Protein AF-Q09DP2-F1 (afdb_monomer_lite)

Secondary structure (DSSP, 8-state):
----------HHHHHHHHHHTS--EEEEEEEEEEEEEEEEEEEEE-TTSSEEEEEEEEEEEEEEEEEEEEEEETTEEEEEEEEEEEEEEEEEEEEEEEE-SS-EEEEEEEEEEEEEEEEEEEEEEETTTTEEEEEEEEEEEEEEEEEEEEEEE-TTSEEEEEEEEEEEEEEEEEEEEEEEETTEEEEEEEEEEEEEEEEEEEEEEEEEHHHHHHHHHHHTTS-SSHHHHHHHHHHHHHHHH-

Structure (mmCIF, N/CA/C/O backbone):
data_AF-Q09DP2-F1
#
_entry.id   AF-Q09DP2-F1
#
loop_
_atom_site.group_PDB
_atom_site.id
_atom_site.type_symbol
_atom_site.label_atom_id
_atom_site.label_alt_id
_atom_site.label_comp_id
_atom_site.label_asym_id
_atom_site.label_entity_id
_atom_site.label_seq_id
_atom_site.pdbx_PDB_ins_code
_atom_site.Cartn_x
_atom_site.Cartn_y
_atom_site.Cartn_z
_atom_site.occupancy
_atom_site.B_iso_or_equiv
_atom_site.auth_seq_id
_atom_site.auth_comp_id
_atom_site.auth_asym_id
_atom_site.auth_atom_id
_atom_site.pdbx_PDB_model_num
ATOM 1 N N . MET A 1 1 ? -13.534 -12.649 61.610 1.00 36.34 1 MET A N 1
ATOM 2 C CA . MET A 1 1 ? -12.996 -13.494 60.520 1.00 36.34 1 MET A CA 1
ATOM 3 C C . MET A 1 1 ? -13.878 -13.280 59.302 1.00 36.34 1 MET A C 1
ATOM 5 O O . MET A 1 1 ? -15.092 -13.334 59.436 1.00 36.34 1 MET A O 1
ATOM 9 N N . PHE A 1 2 ? -13.272 -12.872 58.190 1.00 30.70 2 PHE A N 1
ATOM 10 C CA . PHE A 1 2 ? -13.915 -12.234 57.040 1.00 30.70 2 PHE A CA 1
ATOM 11 C C . PHE A 1 2 ? -14.724 -13.212 56.174 1.00 30.70 2 PHE A C 1
ATOM 13 O O . PHE A 1 2 ? -14.172 -14.161 55.629 1.00 30.70 2 PHE A O 1
ATOM 20 N N . THR A 1 3 ? -16.007 -12.919 55.973 1.00 34.06 3 THR A N 1
ATOM 21 C CA . THR A 1 3 ? -16.808 -13.393 54.834 1.00 34.06 3 THR A CA 1
ATOM 22 C C . THR A 1 3 ? -16.548 -12.482 53.630 1.00 34.06 3 THR A C 1
ATOM 24 O O . THR A 1 3 ? -16.865 -11.289 53.724 1.00 34.06 3 THR A O 1
ATOM 27 N N . PRO A 1 4 ? -16.015 -12.964 52.494 1.00 35.72 4 PRO A N 1
ATOM 28 C CA . PRO A 1 4 ? -15.979 -12.149 51.292 1.00 35.72 4 PRO A CA 1
ATOM 29 C C . PRO A 1 4 ? -17.376 -12.124 50.662 1.00 35.72 4 PRO A C 1
ATOM 31 O O . PRO A 1 4 ? -17.913 -13.143 50.233 1.00 35.72 4 PRO A O 1
ATOM 34 N N . LYS A 1 5 ? -17.972 -10.929 50.633 1.00 31.44 5 LYS A N 1
ATOM 35 C CA . LYS A 1 5 ? -19.155 -10.618 49.830 1.00 31.44 5 LYS A CA 1
ATOM 36 C C . LYS A 1 5 ? -18.768 -10.704 48.350 1.00 31.44 5 LYS A C 1
ATOM 38 O O . LYS A 1 5 ? -17.899 -9.952 47.909 1.00 31.44 5 LYS A O 1
ATOM 43 N N . LEU A 1 6 ? -19.420 -11.590 47.595 1.00 35.19 6 LEU A N 1
ATOM 44 C CA . LEU A 1 6 ? -19.451 -11.532 46.132 1.00 35.19 6 LEU A CA 1
ATOM 45 C C . LEU A 1 6 ? -20.196 -10.247 45.744 1.00 35.19 6 LEU A C 1
ATOM 47 O O . LEU A 1 6 ? -21.419 -10.185 45.806 1.00 35.19 6 LEU A O 1
ATOM 51 N N . GLY A 1 7 ? -19.435 -9.193 45.456 1.00 34.03 7 GLY A N 1
ATOM 52 C CA . GLY A 1 7 ? -19.952 -7.926 44.957 1.00 34.03 7 GLY A CA 1
ATOM 53 C C . GLY A 1 7 ? -20.124 -7.960 43.441 1.00 34.03 7 GLY A C 1
ATOM 54 O O . GLY A 1 7 ? -19.223 -8.396 42.724 1.00 34.03 7 GLY A O 1
ATOM 55 N N . ASP A 1 8 ? -21.270 -7.452 42.996 1.00 39.62 8 ASP A N 1
ATOM 56 C CA . ASP A 1 8 ? -21.701 -7.185 41.622 1.00 39.62 8 ASP A CA 1
ATOM 57 C C . ASP A 1 8 ? -20.650 -6.469 40.753 1.00 39.62 8 ASP A C 1
ATOM 59 O O . ASP A 1 8 ? -20.701 -5.260 40.518 1.00 39.62 8 ASP A O 1
ATOM 63 N N . LYS A 1 9 ? -19.693 -7.218 40.208 1.00 38.06 9 LYS A N 1
ATOM 64 C CA . LYS A 1 9 ? -18.928 -6.815 39.025 1.00 38.06 9 LYS A CA 1
ATOM 65 C C 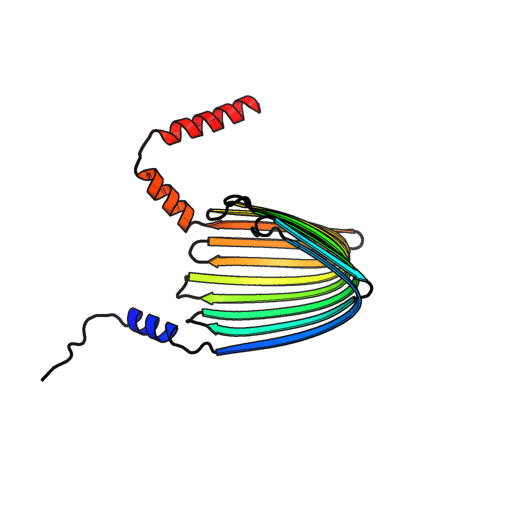. LYS A 1 9 ? -19.121 -7.899 37.983 1.00 38.06 9 LYS A C 1
ATOM 67 O O . LYS A 1 9 ? -18.472 -8.939 38.024 1.00 38.06 9 LYS A O 1
ATOM 72 N N . GLY A 1 10 ? -20.102 -7.653 37.114 1.00 34.34 10 GLY A N 1
ATOM 73 C CA . GLY A 1 10 ? -20.599 -8.593 36.120 1.00 34.34 10 GLY A CA 1
ATOM 74 C C . GLY A 1 10 ? -19.487 -9.290 35.341 1.00 34.34 10 GLY A C 1
ATOM 75 O O . GLY A 1 10 ? -18.422 -8.720 35.097 1.00 34.34 10 GLY A O 1
ATOM 76 N N . ALA A 1 11 ? -19.771 -10.523 34.926 1.00 41.03 11 ALA A N 1
ATOM 77 C CA . ALA A 1 11 ? -18.888 -11.404 34.166 1.00 41.03 11 ALA A CA 1
ATOM 78 C C . ALA A 1 11 ? -18.140 -10.711 33.004 1.00 41.03 11 ALA A C 1
ATOM 80 O O . ALA A 1 11 ? -17.028 -11.106 32.679 1.00 41.03 11 ALA A O 1
ATOM 81 N N . ALA A 1 12 ? -18.677 -9.623 32.442 1.00 41.91 12 ALA A N 1
ATOM 82 C CA . ALA A 1 12 ? -18.008 -8.779 31.451 1.00 41.91 12 ALA A CA 1
ATOM 83 C C . ALA A 1 12 ? -16.669 -8.162 31.926 1.00 41.91 12 ALA A C 1
ATOM 85 O O . ALA A 1 12 ? -15.721 -8.082 31.148 1.00 41.91 12 ALA A O 1
ATOM 86 N N . GLY A 1 13 ? -16.551 -7.757 33.196 1.00 37.78 13 GLY A N 1
ATOM 87 C CA . GLY A 1 13 ? -15.329 -7.148 33.741 1.00 37.78 13 GLY A CA 1
ATOM 88 C C . GLY A 1 13 ? -14.218 -8.161 34.030 1.00 37.78 13 GLY A C 1
ATOM 89 O O . GLY A 1 13 ? -13.043 -7.869 33.807 1.00 37.78 13 GLY A O 1
ATOM 90 N N . LEU A 1 14 ? -14.598 -9.363 34.474 1.00 43.09 14 LEU A N 1
ATOM 91 C CA . LEU A 1 14 ? -13.687 -10.487 34.718 1.00 43.09 14 LEU A CA 1
ATOM 92 C C . LEU A 1 14 ? -13.226 -11.144 33.411 1.00 43.09 14 LEU A C 1
ATOM 94 O O . LEU A 1 14 ? -12.051 -11.471 33.280 1.00 43.09 14 LEU A O 1
ATOM 98 N N . LEU A 1 15 ? -14.107 -11.257 32.411 1.00 44.69 15 LEU A N 1
ATOM 99 C CA . LEU A 1 15 ? -13.730 -11.712 31.069 1.00 44.69 15 LEU A CA 1
ATOM 100 C C . LEU A 1 15 ? -12.800 -10.705 30.376 1.00 44.69 15 LEU A C 1
ATOM 102 O O . LEU A 1 15 ? -11.804 -11.106 29.783 1.00 44.69 15 LEU A O 1
ATOM 106 N N . GLY A 1 16 ? -13.049 -9.398 30.518 1.00 44.75 16 GLY A N 1
ATOM 107 C CA . GLY A 1 16 ? -12.168 -8.358 29.971 1.00 44.75 16 GLY A CA 1
ATOM 108 C C . GLY A 1 16 ? -10.770 -8.325 30.603 1.00 44.75 16 GLY A C 1
ATOM 109 O O . GLY A 1 16 ? -9.792 -8.018 29.923 1.00 44.75 16 GLY A O 1
ATOM 110 N N . THR A 1 17 ? -10.646 -8.678 31.888 1.00 51.53 17 THR A N 1
ATOM 111 C CA . THR A 1 17 ? -9.339 -8.810 32.562 1.00 51.53 17 THR A CA 1
ATOM 112 C C . THR A 1 17 ? -8.658 -10.147 32.275 1.00 51.53 17 THR A C 1
ATOM 114 O O . THR A 1 17 ? -7.439 -10.176 32.120 1.00 51.53 17 THR A O 1
ATOM 117 N N . ALA A 1 18 ? -9.417 -11.234 32.123 1.00 45.94 18 ALA A N 1
ATOM 118 C CA . ALA A 1 18 ? -8.888 -12.539 31.732 1.00 45.94 18 ALA A CA 1
ATOM 119 C C . ALA A 1 18 ? -8.350 -12.549 30.290 1.00 45.94 18 ALA A C 1
ATOM 121 O O . ALA A 1 18 ? -7.282 -13.101 30.045 1.00 45.94 18 ALA A O 1
ATOM 122 N N . LEU A 1 19 ? -9.026 -11.878 29.349 1.00 50.12 19 LEU A N 1
ATOM 123 C CA . LEU A 1 19 ? -8.558 -11.743 27.962 1.00 50.12 19 LEU A CA 1
ATOM 124 C C . LEU A 1 19 ? -7.309 -10.853 27.835 1.00 50.12 19 LEU A C 1
ATOM 126 O O . LEU A 1 19 ? -6.477 -11.086 26.963 1.00 50.12 19 LEU A O 1
ATOM 130 N N . ARG A 1 20 ? -7.147 -9.861 28.724 1.00 50.81 20 ARG A N 1
ATOM 131 C CA . ARG A 1 20 ? -5.951 -8.999 28.786 1.00 50.81 20 ARG A CA 1
ATOM 132 C C . ARG A 1 20 ? -4.694 -9.720 29.272 1.00 50.81 20 ARG A C 1
ATOM 134 O O . ARG A 1 20 ? -3.601 -9.306 28.907 1.00 50.81 20 ARG A O 1
ATOM 141 N N . ASN A 1 21 ? -4.857 -10.759 30.089 1.00 46.75 21 ASN A N 1
ATOM 142 C CA . ASN A 1 21 ? -3.760 -11.524 30.689 1.00 46.75 21 ASN A CA 1
ATOM 143 C C . ASN A 1 21 ? -3.487 -12.857 29.974 1.00 46.75 21 ASN A C 1
ATOM 145 O O . ASN A 1 21 ? -2.715 -13.671 30.483 1.00 46.75 21 ASN A O 1
ATOM 149 N N . LEU A 1 22 ? -4.101 -13.103 28.811 1.00 48.75 22 LEU A N 1
ATOM 150 C CA . LEU A 1 22 ? -3.705 -14.229 27.974 1.00 48.75 22 LEU A CA 1
ATOM 151 C C . LEU A 1 22 ? -2.287 -13.971 27.441 1.00 48.75 22 LEU A C 1
ATOM 153 O O . LEU A 1 22 ? -2.046 -12.897 26.882 1.00 48.75 22 LEU A O 1
ATOM 157 N N . PRO A 1 23 ? -1.348 -14.922 27.595 1.00 44.75 23 PRO A N 1
ATOM 158 C CA . PRO A 1 23 ? -0.049 -14.810 26.952 1.00 44.75 23 PRO A CA 1
ATOM 159 C C . PRO A 1 23 ? -0.271 -14.655 25.448 1.00 44.75 23 PRO A C 1
ATOM 161 O O . PRO A 1 23 ? -1.083 -15.377 24.867 1.00 44.75 23 PRO A O 1
ATOM 164 N N . ALA A 1 24 ? 0.421 -13.699 24.830 1.00 51.47 24 ALA A N 1
ATOM 165 C CA . ALA A 1 24 ? 0.373 -13.536 23.389 1.00 51.47 24 ALA A CA 1
ATOM 166 C C . ALA A 1 24 ? 0.944 -14.805 22.748 1.00 51.47 24 ALA A C 1
ATOM 168 O O . ALA A 1 24 ? 2.145 -15.066 22.822 1.00 51.47 24 ALA A O 1
ATOM 169 N N . ILE A 1 25 ? 0.073 -15.635 22.177 1.00 56.66 25 ILE A N 1
ATOM 170 C CA . ILE A 1 25 ? 0.498 -16.785 21.385 1.00 56.66 25 ILE A CA 1
ATOM 171 C C . ILE A 1 25 ? 0.451 -16.311 19.948 1.00 56.66 25 ILE A C 1
ATOM 173 O O . ILE A 1 25 ? -0.596 -16.362 19.303 1.00 56.66 25 ILE A O 1
ATOM 177 N N . THR A 1 26 ? 1.589 -15.821 19.478 1.00 58.44 26 THR A N 1
ATOM 178 C CA . THR A 1 26 ? 1.789 -15.447 18.084 1.00 58.44 26 THR A CA 1
ATOM 179 C C . THR A 1 26 ? 2.709 -16.479 17.460 1.00 58.44 26 THR A C 1
ATOM 181 O O . THR A 1 26 ? 3.828 -16.692 17.926 1.00 58.44 26 THR A O 1
ATOM 184 N N . LYS A 1 27 ? 2.223 -17.167 16.429 1.00 68.25 27 LYS A N 1
ATOM 185 C CA . LYS A 1 27 ? 3.077 -17.951 15.542 1.00 68.25 27 LYS A CA 1
ATOM 186 C C . LYS A 1 27 ? 3.316 -17.125 14.297 1.00 68.25 27 LYS A C 1
ATOM 188 O O . LYS A 1 27 ? 2.380 -16.843 13.553 1.00 68.25 27 LYS A O 1
ATOM 193 N N . GLU A 1 28 ? 4.569 -16.751 14.106 1.00 78.25 28 GLU A N 1
ATOM 194 C CA . GLU A 1 28 ? 5.039 -16.028 12.936 1.00 78.25 28 GLU A CA 1
ATOM 195 C C . GLU A 1 28 ? 5.977 -16.949 12.165 1.00 78.25 28 GLU A C 1
ATOM 197 O O . GLU A 1 28 ? 6.831 -17.621 12.745 1.00 78.25 28 GLU A O 1
ATOM 202 N N . GLY A 1 29 ? 5.766 -17.028 10.862 1.00 67.44 29 GLY A N 1
ATOM 203 C CA . GLY A 1 29 ? 6.681 -17.647 9.924 1.00 67.44 29 GLY A CA 1
ATOM 204 C C . GLY A 1 29 ? 7.017 -16.612 8.874 1.00 67.44 29 GLY A C 1
ATOM 205 O O . GLY A 1 29 ? 6.125 -16.105 8.196 1.00 67.44 29 GLY A O 1
ATOM 206 N N . ASN A 1 30 ? 8.293 -16.292 8.750 1.00 78.88 30 ASN A N 1
ATOM 207 C CA . ASN A 1 30 ? 8.821 -15.490 7.667 1.00 78.88 30 ASN A CA 1
ATOM 208 C C . ASN A 1 30 ? 9.864 -16.310 6.911 1.00 78.88 30 ASN A C 1
ATOM 210 O O . ASN A 1 30 ? 10.639 -17.068 7.491 1.00 78.88 30 ASN A O 1
ATOM 214 N N . PHE A 1 31 ? 9.873 -16.156 5.600 1.00 72.25 31 PHE A N 1
ATOM 215 C CA . PHE A 1 31 ? 10.995 -16.550 4.774 1.00 72.25 31 PHE A CA 1
ATOM 216 C C . PHE A 1 31 ? 11.245 -15.431 3.777 1.00 72.25 31 PHE A C 1
ATOM 218 O O . PHE A 1 31 ? 10.310 -14.813 3.267 1.00 72.25 31 PHE A O 1
ATOM 225 N N . GLU A 1 32 ? 12.513 -15.163 3.529 1.00 79.94 32 GLU A N 1
ATOM 226 C CA . GLU A 1 32 ? 12.961 -14.150 2.592 1.00 79.94 32 GLU A CA 1
ATOM 227 C C . GLU A 1 32 ? 14.201 -14.699 1.900 1.00 79.94 32 GLU A C 1
ATOM 229 O O . GLU A 1 32 ? 15.131 -15.180 2.551 1.00 79.94 32 GLU A O 1
ATOM 234 N N . ALA A 1 33 ? 14.173 -14.695 0.576 1.00 66.19 33 ALA A N 1
ATOM 235 C CA . ALA A 1 33 ? 15.297 -15.040 -0.268 1.00 66.19 33 ALA A CA 1
ATOM 236 C C . ALA A 1 33 ? 15.401 -13.959 -1.340 1.00 66.19 33 ALA A C 1
ATOM 238 O O . ALA A 1 33 ? 14.501 -13.837 -2.166 1.00 66.19 33 ALA A O 1
ATOM 239 N N . SER A 1 34 ? 16.481 -13.187 -1.300 1.00 74.62 34 SER A N 1
ATOM 240 C CA . SER A 1 34 ? 16.776 -12.110 -2.241 1.00 74.62 34 SER A CA 1
ATOM 241 C C . SER A 1 34 ? 18.141 -12.331 -2.885 1.00 74.62 34 SER A C 1
ATOM 243 O O . SER A 1 34 ? 19.074 -12.851 -2.264 1.00 74.62 34 SER A O 1
ATOM 245 N N . ALA A 1 35 ? 18.265 -11.969 -4.156 1.00 70.69 35 ALA A N 1
ATOM 246 C CA . ALA A 1 35 ? 19.523 -11.982 -4.888 1.00 70.69 35 ALA A CA 1
ATOM 247 C C . ALA A 1 35 ? 19.556 -10.793 -5.847 1.00 70.69 35 ALA A C 1
ATOM 249 O O . ALA A 1 35 ? 18.704 -10.689 -6.722 1.00 70.69 35 ALA A O 1
ATOM 250 N N . SER A 1 36 ? 20.554 -9.921 -5.712 1.00 74.69 36 SER A N 1
ATOM 251 C CA . SER A 1 36 ? 20.715 -8.720 -6.539 1.00 74.69 36 SER A CA 1
ATOM 252 C C . SER A 1 36 ? 22.111 -8.656 -7.152 1.00 74.69 36 SER A C 1
ATOM 254 O O . SER A 1 36 ? 23.091 -8.931 -6.457 1.00 74.69 36 SER A O 1
ATOM 256 N N . VAL A 1 37 ? 22.235 -8.216 -8.408 1.00 74.75 37 VAL A N 1
ATOM 257 C CA . VAL A 1 37 ? 23.553 -7.920 -9.009 1.00 74.75 37 VAL A CA 1
ATOM 258 C C . VAL A 1 37 ? 24.098 -6.583 -8.507 1.00 74.75 37 VAL A C 1
ATOM 260 O O . VAL A 1 37 ? 25.292 -6.461 -8.234 1.00 74.75 37 VAL A O 1
ATOM 263 N N . PHE A 1 38 ? 23.233 -5.578 -8.371 1.00 77.31 38 PHE A N 1
ATOM 264 C CA . PHE A 1 38 ? 23.597 -4.270 -7.837 1.00 77.31 38 PHE A CA 1
ATOM 265 C C . PHE A 1 38 ? 22.410 -3.635 -7.117 1.00 77.31 38 PHE A C 1
ATOM 267 O O . PHE A 1 38 ? 21.306 -3.594 -7.657 1.00 77.31 38 PHE A O 1
ATOM 274 N N . SER A 1 39 ? 22.659 -3.080 -5.935 1.00 80.25 39 SER A N 1
ATOM 275 C CA . SER A 1 39 ? 21.682 -2.312 -5.168 1.00 80.25 39 SER A CA 1
ATOM 276 C C . SER A 1 39 ? 22.366 -1.119 -4.511 1.00 80.25 39 SER A C 1
ATOM 278 O O . SER A 1 39 ? 23.409 -1.272 -3.873 1.00 80.25 39 SER A O 1
ATOM 280 N N . ALA A 1 40 ? 21.767 0.058 -4.631 1.00 82.69 40 ALA A N 1
ATOM 281 C CA . ALA A 1 40 ? 22.163 1.253 -3.906 1.00 82.69 40 ALA A CA 1
ATOM 282 C C . ALA A 1 40 ? 20.944 1.826 -3.185 1.00 82.69 40 ALA A C 1
ATOM 284 O O . ALA A 1 40 ? 19.867 1.954 -3.767 1.00 82.69 40 ALA A O 1
ATOM 285 N N . GLU A 1 41 ? 21.126 2.193 -1.923 1.00 86.69 41 GLU A N 1
ATOM 286 C CA . GLU A 1 41 ? 20.092 2.784 -1.083 1.00 86.69 41 GLU A CA 1
ATOM 287 C C . GLU A 1 41 ? 20.643 4.053 -0.433 1.00 86.69 41 GLU A C 1
ATOM 289 O O . GLU A 1 41 ? 21.800 4.105 -0.012 1.00 86.69 41 GLU A O 1
ATOM 294 N N . GLY A 1 42 ? 19.822 5.094 -0.379 1.00 80.88 42 GLY A N 1
ATOM 295 C CA . GLY A 1 42 ? 20.147 6.362 0.248 1.00 80.88 42 GLY A CA 1
ATOM 296 C C . GLY A 1 42 ? 18.936 6.898 0.990 1.00 80.88 42 GLY A C 1
ATOM 297 O O . GLY A 1 42 ? 17.860 7.052 0.423 1.00 80.88 42 GLY A O 1
ATOM 298 N N . SER A 1 43 ? 19.118 7.221 2.263 1.00 87.44 43 SER A N 1
ATOM 299 C CA . SER A 1 43 ? 18.108 7.885 3.079 1.00 87.44 43 SER A CA 1
ATOM 300 C C . SER A 1 43 ? 18.670 9.194 3.604 1.00 87.44 43 SER A C 1
ATOM 302 O O . SER A 1 43 ? 19.755 9.208 4.186 1.00 87.44 43 SER A O 1
ATOM 304 N N . VAL A 1 44 ? 17.922 10.278 3.459 1.00 84.00 44 VAL A N 1
ATOM 305 C CA . VAL A 1 44 ? 18.172 11.527 4.168 1.00 84.00 44 VAL A CA 1
ATOM 306 C C . VAL A 1 44 ? 16.965 11.822 5.038 1.00 84.00 44 VAL A C 1
ATOM 308 O O . VAL A 1 44 ? 15.832 11.882 4.570 1.00 84.00 44 VAL A O 1
ATOM 311 N N . SER A 1 45 ? 17.217 11.994 6.324 1.00 81.88 45 SER A N 1
ATOM 312 C CA . SER A 1 45 ? 16.192 12.321 7.303 1.00 81.88 45 SER A CA 1
ATOM 313 C C . SER A 1 45 ? 16.687 13.505 8.110 1.00 81.88 45 SER A C 1
ATOM 315 O O . SER A 1 45 ? 17.844 13.537 8.529 1.00 81.88 45 SER A O 1
ATOM 317 N N . ASP A 1 46 ? 15.824 14.494 8.305 1.00 84.69 46 ASP A N 1
ATOM 318 C CA . ASP A 1 46 ? 16.125 15.632 9.166 1.00 84.69 46 ASP A CA 1
ATOM 319 C C . ASP A 1 46 ? 16.188 15.172 10.640 1.00 84.69 46 ASP A C 1
ATOM 321 O O . ASP A 1 46 ? 15.388 14.315 11.031 1.00 84.69 46 ASP A O 1
ATOM 325 N N . PRO A 1 47 ? 17.064 15.731 11.501 1.00 72.94 47 PRO A N 1
ATOM 326 C CA . PRO A 1 47 ? 17.157 15.345 12.913 1.00 72.94 47 PRO A CA 1
ATOM 327 C C . PRO A 1 47 ? 15.853 15.517 13.701 1.00 72.94 47 PRO A C 1
ATOM 329 O O . PRO A 1 47 ? 15.677 14.894 14.746 1.00 72.94 47 PRO A O 1
ATOM 332 N N . SER A 1 48 ? 14.928 16.353 13.215 1.00 71.31 48 SER A N 1
ATOM 333 C CA . SER A 1 48 ? 13.601 16.525 13.812 1.00 71.31 48 SER A CA 1
ATOM 334 C C . SER A 1 48 ? 12.564 15.490 13.348 1.00 71.31 48 SER A C 1
ATOM 336 O O . SER A 1 48 ? 11.434 15.504 13.837 1.00 71.31 48 SER A O 1
ATOM 338 N N . GLY A 1 49 ? 12.912 14.617 12.394 1.00 72.62 49 GLY A N 1
ATOM 339 C CA . GLY A 1 49 ? 12.022 13.611 11.805 1.00 72.62 49 GLY A CA 1
ATOM 340 C C . GLY A 1 49 ? 10.892 14.184 10.941 1.00 72.62 49 GLY A C 1
ATOM 341 O O . GLY A 1 49 ? 10.025 13.435 10.501 1.00 72.62 49 GLY A O 1
ATOM 342 N N . ARG A 1 50 ? 10.877 15.503 10.700 1.00 78.62 50 ARG A N 1
ATOM 343 C CA . ARG A 1 50 ? 9.803 16.199 9.968 1.00 78.62 50 ARG A CA 1
ATOM 344 C C . ARG A 1 50 ? 9.907 16.083 8.456 1.00 78.62 50 ARG A C 1
ATOM 346 O O . ARG A 1 50 ? 8.918 16.269 7.758 1.00 78.62 50 ARG A O 1
ATOM 353 N N . ALA A 1 51 ? 11.096 15.804 7.947 1.00 79.19 51 ALA A N 1
ATOM 354 C CA . ALA A 1 51 ? 11.320 15.559 6.537 1.00 79.19 51 ALA A CA 1
ATOM 355 C C . ALA A 1 51 ? 12.169 14.306 6.397 1.00 79.19 51 ALA A C 1
ATOM 357 O O . ALA A 1 51 ? 13.207 14.175 7.051 1.00 79.19 51 ALA A O 1
ATOM 358 N N . SER A 1 52 ? 11.719 13.393 5.548 1.00 83.19 52 SER A N 1
ATOM 359 C CA . SER A 1 52 ? 12.523 12.254 5.134 1.00 83.19 52 SER A CA 1
ATOM 360 C C . SER A 1 52 ? 12.394 12.065 3.635 1.00 83.19 52 SER A C 1
ATOM 362 O O . SER A 1 52 ? 11.319 12.224 3.048 1.00 83.19 52 SER A O 1
ATOM 364 N N . ALA A 1 53 ? 13.520 11.764 3.013 1.00 83.94 53 ALA A N 1
ATOM 365 C CA . ALA A 1 53 ? 13.577 11.316 1.647 1.00 83.94 53 ALA A CA 1
ATOM 366 C C . ALA A 1 53 ? 14.398 10.035 1.595 1.00 83.94 53 ALA A C 1
ATOM 368 O O . ALA A 1 53 ? 15.474 9.930 2.180 1.00 83.94 53 ALA A O 1
ATOM 369 N N . TRP A 1 54 ? 13.863 9.047 0.901 1.00 89.50 54 TRP A N 1
ATOM 370 C CA . TRP A 1 54 ? 14.501 7.757 0.723 1.00 89.50 54 TRP A CA 1
ATOM 371 C C . TRP A 1 54 ? 14.484 7.405 -0.752 1.00 89.50 54 TRP A C 1
ATOM 373 O O . TRP A 1 54 ? 13.477 7.610 -1.432 1.00 89.50 54 TRP A O 1
ATOM 383 N N . GLY A 1 55 ? 15.606 6.899 -1.238 1.00 83.50 55 GLY A N 1
ATOM 384 C CA . GLY A 1 55 ? 15.772 6.447 -2.602 1.00 83.50 55 GLY A CA 1
ATOM 385 C C . GLY A 1 55 ? 16.488 5.111 -2.627 1.00 83.50 55 GLY A C 1
ATOM 386 O O . GLY A 1 55 ? 17.481 4.918 -1.926 1.00 83.50 55 GLY A O 1
ATOM 387 N N . ARG A 1 56 ? 16.009 4.205 -3.469 1.00 89.88 56 ARG A N 1
ATOM 388 C CA . ARG A 1 56 ? 16.674 2.935 -3.746 1.00 89.88 56 ARG A CA 1
ATOM 389 C C . ARG A 1 56 ? 16.667 2.672 -5.235 1.00 89.88 56 ARG A C 1
ATOM 391 O O . ARG A 1 56 ? 15.674 2.926 -5.913 1.00 89.88 56 ARG A O 1
ATOM 398 N N . VAL A 1 57 ? 17.779 2.145 -5.725 1.00 85.62 57 VAL A N 1
ATOM 399 C CA . VAL A 1 57 ? 17.918 1.655 -7.092 1.00 85.62 57 VAL A CA 1
ATOM 400 C C . VAL A 1 57 ? 18.503 0.256 -7.032 1.00 85.62 57 VAL A C 1
ATOM 402 O O . VAL A 1 57 ? 19.545 0.052 -6.409 1.00 85.62 57 VAL A O 1
ATOM 405 N N . ALA A 1 58 ? 17.848 -0.696 -7.683 1.00 85.56 58 ALA A N 1
ATOM 406 C CA . ALA A 1 58 ? 18.326 -2.065 -7.801 1.00 85.56 58 ALA A CA 1
ATOM 407 C C . ALA A 1 58 ? 18.301 -2.525 -9.260 1.00 85.56 58 ALA A C 1
ATOM 409 O O . ALA A 1 58 ? 17.465 -2.093 -10.057 1.00 85.56 58 ALA A O 1
ATOM 410 N N . VAL A 1 59 ? 19.257 -3.376 -9.622 1.00 83.88 59 VAL A N 1
ATOM 411 C CA . VAL A 1 59 ? 19.421 -3.921 -10.971 1.00 83.88 59 VAL A CA 1
ATOM 412 C C . VAL A 1 59 ? 19.606 -5.427 -10.870 1.00 83.88 59 VAL A C 1
ATOM 414 O O . VAL A 1 59 ? 20.478 -5.896 -10.134 1.00 83.88 59 VAL A O 1
ATOM 417 N N . LEU A 1 60 ? 18.814 -6.160 -11.657 1.00 81.62 60 LEU A N 1
ATOM 418 C CA . LEU A 1 60 ? 18.770 -7.622 -11.689 1.00 81.62 60 LEU A CA 1
ATOM 419 C C . LEU A 1 60 ? 18.591 -8.196 -10.279 1.00 81.62 60 LEU A C 1
ATOM 421 O O . LEU A 1 60 ? 19.505 -8.808 -9.727 1.00 81.62 60 LEU A O 1
ATOM 425 N N . GLU A 1 61 ? 17.417 -7.941 -9.710 1.00 82.06 61 GLU A N 1
ATOM 426 C CA . GLU A 1 61 ? 16.987 -8.431 -8.405 1.00 82.06 61 GLU A CA 1
ATOM 427 C C . GLU A 1 61 ? 15.975 -9.567 -8.578 1.00 82.06 61 GLU A C 1
ATOM 429 O O . GLU A 1 61 ? 15.114 -9.518 -9.454 1.00 82.06 61 GLU A O 1
ATOM 434 N N . ALA A 1 62 ? 16.089 -10.616 -7.780 1.00 75.81 62 ALA A N 1
ATOM 435 C CA . ALA A 1 62 ? 15.080 -11.653 -7.668 1.00 75.81 62 ALA A CA 1
ATOM 436 C C . ALA A 1 62 ? 14.790 -11.871 -6.191 1.00 75.81 62 ALA A C 1
ATOM 438 O O . ALA A 1 62 ? 15.688 -12.257 -5.441 1.00 75.81 62 ALA A O 1
ATOM 439 N N . ASP A 1 63 ? 13.536 -11.666 -5.805 1.00 81.44 63 ASP A N 1
ATOM 440 C CA . ASP A 1 63 ? 13.103 -11.755 -4.421 1.00 81.44 63 ASP A CA 1
ATOM 441 C C . ASP A 1 63 ? 11.887 -12.653 -4.313 1.00 81.44 63 ASP A C 1
ATOM 443 O O . ASP A 1 63 ? 10.908 -12.542 -5.054 1.00 81.44 63 ASP A O 1
ATOM 447 N N . VAL A 1 64 ? 11.933 -13.550 -3.341 1.00 79.00 64 VAL A N 1
ATOM 448 C CA . VAL A 1 64 ? 10.773 -14.307 -2.909 1.00 79.00 64 VAL A CA 1
ATOM 449 C C . VAL A 1 64 ? 10.684 -14.164 -1.406 1.00 79.00 64 VAL A C 1
ATOM 451 O O . VAL A 1 64 ? 11.577 -14.579 -0.667 1.00 79.00 64 VAL A O 1
ATOM 454 N N . SER A 1 65 ? 9.584 -13.588 -0.947 1.00 85.25 65 SER A N 1
ATOM 455 C CA . SER A 1 65 ? 9.286 -13.478 0.466 1.00 85.25 65 SER A CA 1
ATOM 456 C C . SER A 1 65 ? 7.878 -13.958 0.758 1.00 85.25 65 SER A C 1
ATOM 458 O O . SER A 1 65 ? 6.939 -13.818 -0.029 1.00 85.25 65 SER A O 1
ATOM 460 N N . GLY A 1 66 ? 7.733 -14.573 1.918 1.00 83.69 66 GLY A N 1
ATOM 461 C CA . GLY A 1 66 ? 6.440 -14.939 2.447 1.00 83.69 66 GLY A CA 1
ATOM 462 C C . GLY A 1 66 ? 6.427 -14.706 3.936 1.00 83.69 66 GLY A C 1
ATOM 463 O O . GLY A 1 66 ? 7.369 -15.048 4.651 1.00 83.69 66 GLY A O 1
ATOM 464 N N . SER A 1 67 ? 5.341 -14.113 4.402 1.00 85.44 67 SER A N 1
ATOM 465 C CA . SER A 1 67 ? 5.088 -13.936 5.819 1.00 85.44 67 SER A CA 1
ATOM 466 C C . SER A 1 67 ? 3.695 -14.443 6.146 1.00 85.44 67 SER A C 1
ATOM 468 O O . SER A 1 67 ? 2.719 -14.190 5.440 1.00 85.44 67 SER A O 1
ATOM 470 N N . GLY A 1 68 ? 3.609 -15.212 7.217 1.00 84.12 68 GLY A N 1
ATOM 471 C CA . GLY A 1 68 ? 2.363 -15.684 7.781 1.00 84.12 68 GLY A CA 1
ATOM 472 C C . GLY A 1 68 ? 2.414 -15.455 9.273 1.00 84.12 68 GLY A C 1
ATOM 473 O O . GLY A 1 68 ? 3.335 -15.924 9.939 1.00 84.12 68 GLY A O 1
ATOM 474 N N . SER A 1 69 ? 1.434 -14.745 9.810 1.00 83.94 69 SER A N 1
ATOM 475 C CA . SER A 1 69 ? 1.275 -14.630 11.249 1.00 83.94 69 SER A CA 1
ATOM 476 C C . SER A 1 69 ? -0.151 -14.947 11.641 1.00 83.94 69 SER A C 1
ATOM 478 O O . SER A 1 69 ? -1.119 -14.480 11.039 1.00 83.94 69 SER A O 1
ATOM 480 N N . VAL A 1 70 ? -0.277 -15.779 12.665 1.00 82.00 70 VAL A N 1
ATOM 481 C CA . VAL A 1 70 ? -1.538 -15.996 13.359 1.00 82.00 70 VAL A CA 1
ATOM 482 C C . VAL A 1 70 ? -1.251 -15.810 14.830 1.00 82.00 70 VAL A C 1
ATOM 484 O O . VAL A 1 70 ? -0.406 -16.499 15.407 1.00 82.00 70 VAL A O 1
ATOM 487 N N . GLY A 1 71 ? -1.929 -14.842 15.427 1.00 82.44 71 GLY A N 1
ATOM 488 C CA . GLY A 1 71 ? -1.696 -14.472 16.806 1.00 82.44 71 GLY A CA 1
ATOM 489 C C . GLY A 1 71 ? -2.965 -14.072 17.514 1.00 82.44 71 GLY A C 1
ATOM 490 O O . GLY A 1 71 ? -3.854 -13.451 16.929 1.00 82.44 71 GLY A O 1
ATOM 491 N N . ILE A 1 72 ? -3.023 -14.420 18.795 1.00 74.69 72 ILE A N 1
ATOM 492 C CA . ILE A 1 72 ? -3.965 -13.820 19.729 1.00 74.69 72 ILE A CA 1
ATOM 493 C C . ILE A 1 72 ? -3.151 -12.935 20.662 1.00 74.69 72 ILE A C 1
ATOM 495 O O . ILE A 1 72 ? -2.369 -13.442 21.462 1.00 74.69 72 ILE A O 1
ATOM 499 N N . GLU A 1 73 ? -3.322 -11.622 20.554 1.00 73.25 73 GLU A N 1
ATOM 500 C CA . GLU A 1 73 ? -2.592 -10.636 21.352 1.00 73.25 73 GLU A CA 1
ATOM 501 C C . GLU A 1 73 ? -3.594 -9.742 22.086 1.00 73.25 73 GLU A C 1
ATOM 503 O O . GLU A 1 73 ? -4.367 -9.017 21.463 1.00 73.25 73 GLU A O 1
ATOM 508 N N . GLY A 1 74 ? -3.639 -9.827 23.420 1.00 63.78 74 GLY A N 1
ATOM 509 C CA . GLY A 1 74 ? -4.530 -8.994 24.239 1.00 63.78 74 GLY A CA 1
ATOM 510 C C . GLY A 1 74 ? -6.024 -9.146 23.917 1.00 63.78 74 GLY A C 1
ATOM 511 O O . GLY A 1 74 ? -6.773 -8.182 24.057 1.00 63.78 74 GLY A O 1
ATOM 512 N N . GLY A 1 75 ? -6.443 -10.330 23.454 1.00 68.44 75 GLY A N 1
ATOM 513 C CA . GLY A 1 75 ? -7.808 -10.633 23.005 1.00 68.44 75 GLY A CA 1
ATOM 514 C C . GLY A 1 75 ? -8.132 -10.204 21.567 1.00 68.44 75 GLY A C 1
ATOM 515 O O . GLY A 1 75 ? -9.265 -10.394 21.124 1.00 68.44 75 GLY A O 1
ATOM 516 N N . ALA A 1 76 ? -7.150 -9.681 20.827 1.00 75.31 76 ALA A N 1
ATOM 517 C CA . ALA A 1 76 ? -7.224 -9.478 19.386 1.00 75.31 76 ALA A CA 1
ATOM 518 C C . ALA A 1 76 ? -6.790 -10.742 18.649 1.00 75.31 76 ALA A C 1
ATOM 520 O O . ALA A 1 76 ? -5.673 -11.209 18.852 1.00 75.31 76 ALA A O 1
ATOM 521 N N . LEU A 1 77 ? -7.630 -11.256 17.757 1.00 82.94 77 LEU A N 1
ATOM 522 C CA . LEU A 1 77 ? -7.238 -12.271 16.790 1.00 82.94 77 LEU A CA 1
ATOM 523 C C . LEU A 1 77 ? -6.703 -11.571 15.542 1.00 82.94 77 LEU A C 1
ATOM 525 O O . LEU A 1 77 ? -7.408 -10.784 14.909 1.00 82.94 77 LEU A O 1
ATOM 529 N N . ARG A 1 78 ? -5.456 -11.861 15.187 1.00 85.19 78 ARG A N 1
ATOM 530 C CA . ARG A 1 78 ? -4.809 -11.374 13.969 1.00 85.19 78 ARG A CA 1
ATOM 531 C C . ARG A 1 78 ? -4.392 -12.561 13.125 1.00 85.19 78 ARG A C 1
ATOM 533 O O . ARG A 1 78 ? -3.731 -13.471 13.616 1.00 85.19 78 ARG A O 1
ATOM 540 N N . ALA A 1 79 ? -4.775 -12.530 11.863 1.00 88.19 79 ALA A N 1
ATOM 541 C CA . ALA A 1 79 ? -4.321 -13.450 10.843 1.00 88.19 79 ALA A CA 1
ATOM 542 C C . ALA A 1 79 ? -3.848 -12.621 9.651 1.00 88.19 79 ALA A C 1
ATOM 544 O O . ALA A 1 79 ? -4.624 -11.870 9.060 1.00 88.19 79 ALA A O 1
ATOM 545 N N . ARG A 1 80 ? -2.572 -12.743 9.303 1.00 89.12 80 ARG A N 1
ATOM 546 C CA . ARG A 1 80 ? -1.984 -12.108 8.128 1.00 89.12 80 ARG A CA 1
ATOM 547 C C . ARG A 1 80 ? -1.261 -13.165 7.313 1.00 89.12 80 ARG A C 1
ATOM 549 O O . ARG A 1 80 ? -0.556 -14.007 7.862 1.00 89.12 80 ARG A O 1
ATOM 556 N N . GLY A 1 81 ? -1.436 -13.098 6.006 1.00 89.56 81 GLY A N 1
ATOM 557 C CA . GLY A 1 81 ? -0.669 -13.858 5.037 1.00 89.56 81 GLY A CA 1
ATOM 558 C C . GLY A 1 81 ? -0.264 -12.939 3.900 1.00 89.56 81 GLY A C 1
ATOM 559 O O . GLY A 1 81 ? -1.103 -12.253 3.321 1.00 89.56 81 GLY A O 1
ATOM 560 N N . GLU A 1 82 ? 1.015 -12.926 3.573 1.00 90.12 82 GLU A N 1
ATOM 561 C CA . GLU A 1 82 ? 1.539 -12.242 2.403 1.00 90.12 82 GLU A CA 1
ATOM 562 C C . GLU A 1 82 ? 2.541 -13.150 1.705 1.00 90.12 82 GLU A C 1
ATOM 564 O O . GLU A 1 82 ? 3.383 -13.776 2.346 1.00 90.12 82 GLU A O 1
ATOM 569 N N . VAL A 1 83 ? 2.440 -13.218 0.384 1.00 88.75 83 VAL A N 1
ATOM 570 C CA . VAL A 1 83 ? 3.411 -13.875 -0.482 1.00 88.75 83 VAL A CA 1
ATOM 571 C C . VAL A 1 83 ? 3.752 -12.905 -1.601 1.00 88.75 83 VAL A C 1
ATOM 573 O O . VAL A 1 83 ? 2.861 -12.403 -2.292 1.00 88.75 83 VAL A O 1
ATOM 576 N N . LYS A 1 84 ? 5.043 -12.644 -1.775 1.00 89.31 84 LYS A N 1
ATOM 577 C CA . LYS A 1 84 ? 5.611 -11.781 -2.806 1.00 89.31 84 LYS A CA 1
ATOM 578 C C . LYS A 1 84 ? 6.688 -12.573 -3.536 1.00 89.31 84 LYS A C 1
ATOM 580 O O . LYS A 1 84 ? 7.560 -13.171 -2.919 1.00 89.31 84 LYS A O 1
ATOM 585 N N . ALA A 1 85 ? 6.607 -12.583 -4.855 1.00 87.56 85 ALA A N 1
ATOM 586 C CA . ALA A 1 85 ? 7.652 -13.082 -5.727 1.00 87.56 85 ALA A CA 1
ATOM 587 C C . ALA A 1 85 ? 7.887 -12.036 -6.812 1.00 87.56 85 ALA A C 1
ATOM 589 O O . ALA A 1 85 ? 6.944 -11.627 -7.494 1.00 87.56 85 ALA A O 1
ATOM 590 N N . GLU A 1 86 ? 9.119 -11.582 -6.968 1.00 86.19 86 GLU A N 1
ATOM 591 C CA . GLU A 1 86 ? 9.499 -10.629 -7.996 1.00 86.19 86 GLU A CA 1
ATOM 592 C C . GLU A 1 86 ? 10.827 -11.006 -8.644 1.00 86.19 86 GLU A C 1
ATOM 594 O O . GLU A 1 86 ? 11.713 -11.597 -8.035 1.00 86.19 86 GLU A O 1
ATOM 599 N N . ALA A 1 87 ? 10.931 -10.692 -9.925 1.00 87.38 87 ALA A N 1
ATOM 600 C CA . ALA A 1 87 ? 12.146 -10.783 -10.705 1.00 87.38 87 ALA A CA 1
ATOM 601 C C . ALA A 1 87 ? 12.250 -9.487 -11.501 1.00 87.38 87 ALA A C 1
ATOM 603 O O . ALA A 1 87 ? 11.496 -9.256 -12.451 1.00 87.38 87 ALA A O 1
ATOM 604 N N . THR A 1 88 ? 13.155 -8.623 -11.079 1.00 86.38 88 THR A N 1
ATOM 605 C CA . THR A 1 88 ? 13.251 -7.230 -11.483 1.00 86.38 88 THR A CA 1
ATOM 606 C C . THR A 1 88 ? 14.541 -6.997 -12.248 1.00 86.38 88 THR A C 1
ATOM 608 O O . THR A 1 88 ? 15.633 -7.268 -11.768 1.00 86.38 88 THR A O 1
ATOM 611 N N . LEU A 1 89 ? 14.438 -6.464 -13.461 1.00 87.06 89 LEU A N 1
ATOM 612 C CA . LEU A 1 89 ? 15.593 -6.029 -14.241 1.00 87.06 89 LEU A CA 1
ATOM 613 C C . LEU A 1 89 ? 16.138 -4.707 -13.710 1.00 87.06 89 LEU A C 1
ATOM 615 O O . LEU A 1 89 ? 17.343 -4.573 -13.521 1.00 87.06 89 LEU A O 1
ATOM 619 N N . VAL A 1 90 ? 15.246 -3.741 -13.489 1.00 88.81 90 VAL A N 1
ATOM 620 C CA . VAL A 1 90 ? 15.570 -2.419 -12.950 1.00 88.81 90 VAL A CA 1
ATOM 621 C C . VAL A 1 90 ? 14.432 -1.968 -12.048 1.00 88.81 90 VAL A C 1
ATOM 623 O O . VAL A 1 90 ? 13.270 -1.956 -12.461 1.00 88.81 90 VAL A O 1
ATOM 626 N N . GLU A 1 91 ? 14.785 -1.565 -10.837 1.00 88.38 91 GLU A N 1
ATOM 627 C CA . GLU A 1 91 ? 13.896 -0.941 -9.870 1.00 88.38 91 GLU A CA 1
ATOM 628 C C . GLU A 1 91 ? 14.466 0.407 -9.455 1.00 88.38 91 GLU A C 1
ATOM 630 O O . GLU A 1 91 ? 15.661 0.534 -9.186 1.00 88.38 91 GLU A O 1
ATOM 635 N N . ALA A 1 92 ? 13.608 1.414 -9.390 1.00 87.19 92 ALA A N 1
ATOM 636 C CA . ALA A 1 92 ? 13.917 2.704 -8.808 1.00 87.19 92 ALA A CA 1
ATOM 637 C C . ALA A 1 92 ? 12.730 3.142 -7.954 1.00 87.19 92 ALA A C 1
ATOM 639 O O . ALA A 1 92 ? 11.637 3.378 -8.466 1.00 87.19 92 ALA A O 1
ATOM 640 N N . GLU A 1 93 ? 12.937 3.280 -6.654 1.00 86.31 93 GLU A N 1
ATOM 641 C CA . GLU A 1 93 ? 11.938 3.810 -5.736 1.00 86.31 93 GLU A CA 1
ATOM 642 C C . GLU A 1 93 ? 12.431 5.131 -5.144 1.00 86.31 93 GLU A C 1
ATOM 644 O O . GLU A 1 93 ? 13.602 5.281 -4.798 1.00 86.31 93 GLU A O 1
ATOM 649 N N . GLY A 1 94 ? 11.522 6.091 -5.011 1.00 85.88 94 GLY A N 1
ATOM 650 C CA . GLY A 1 94 ? 11.746 7.365 -4.347 1.00 85.88 94 GLY A CA 1
ATOM 651 C C . GLY A 1 94 ? 10.550 7.714 -3.475 1.00 85.88 94 GLY A C 1
ATOM 652 O O . GLY A 1 94 ? 9.405 7.690 -3.926 1.00 85.88 94 GLY A O 1
ATOM 653 N N . ARG A 1 95 ? 10.795 8.055 -2.215 1.00 84.88 95 ARG A N 1
ATOM 654 C CA . ARG A 1 95 ? 9.775 8.544 -1.284 1.00 84.88 95 ARG A CA 1
ATOM 655 C C . ARG A 1 95 ? 10.227 9.873 -0.718 1.00 84.88 95 ARG A C 1
ATOM 657 O O . ARG A 1 95 ? 11.373 10.002 -0.302 1.00 84.88 95 ARG A O 1
ATOM 664 N N . ALA A 1 96 ? 9.318 10.834 -0.685 1.00 81.06 96 ALA A N 1
ATOM 665 C CA . ALA A 1 96 ? 9.483 12.104 -0.006 1.00 81.06 96 ALA A CA 1
ATOM 666 C C . ALA A 1 96 ? 8.283 12.315 0.917 1.00 81.06 96 ALA A C 1
ATOM 668 O O . ALA A 1 96 ? 7.129 12.289 0.481 1.00 81.06 96 ALA A O 1
ATOM 669 N N . GLN A 1 97 ? 8.558 12.527 2.196 1.00 80.56 97 GLN A N 1
ATOM 670 C CA . GLN A 1 97 ? 7.545 12.818 3.197 1.00 80.56 97 GLN A CA 1
ATOM 671 C C . GLN A 1 97 ? 7.881 14.135 3.881 1.00 80.56 97 GLN A C 1
ATOM 673 O O . GLN A 1 97 ? 9.017 14.362 4.302 1.00 80.56 97 GLN A O 1
ATOM 678 N N . VAL A 1 98 ? 6.866 14.984 4.009 1.00 80.06 98 VAL A N 1
ATOM 679 C CA . VAL A 1 98 ? 6.938 16.233 4.762 1.00 80.06 98 VAL A CA 1
ATOM 680 C C . VAL A 1 98 ? 5.833 16.226 5.810 1.00 80.06 98 VAL A C 1
ATOM 682 O O . VAL A 1 98 ? 4.648 16.111 5.494 1.00 80.06 98 VAL A O 1
ATOM 685 N N . ASP A 1 99 ? 6.235 16.361 7.066 1.00 78.38 99 ASP A N 1
ATOM 686 C CA . ASP A 1 99 ? 5.374 16.446 8.236 1.00 78.38 99 ASP A CA 1
ATOM 687 C C . ASP A 1 99 ? 5.420 17.874 8.801 1.00 78.38 99 ASP A C 1
ATOM 689 O O . ASP A 1 99 ? 6.410 18.317 9.388 1.00 78.38 99 ASP A O 1
ATOM 693 N N . LEU A 1 100 ? 4.324 18.611 8.608 1.00 74.31 100 LEU A N 1
ATOM 694 C CA . LEU A 1 100 ? 4.098 19.953 9.149 1.00 74.31 100 LEU A CA 1
ATOM 695 C C . LEU A 1 100 ? 3.159 19.903 10.369 1.00 74.31 100 LEU A C 1
ATOM 697 O O . LEU A 1 100 ? 2.331 20.794 10.578 1.00 74.31 100 LEU A O 1
ATOM 701 N N . GLY A 1 101 ? 3.249 18.844 11.177 1.00 69.44 101 GLY A N 1
ATOM 702 C CA . GLY A 1 101 ? 2.481 18.652 12.407 1.00 69.44 101 GLY A CA 1
ATOM 703 C C . GLY A 1 101 ? 1.038 18.224 12.146 1.00 69.44 101 GLY A C 1
ATOM 704 O O . GLY A 1 101 ? 0.691 17.059 12.326 1.00 69.44 101 GLY A O 1
ATOM 705 N N . ILE A 1 102 ? 0.180 19.165 11.737 1.00 62.94 102 ILE A N 1
ATOM 706 C CA . ILE A 1 102 ? -1.240 18.890 11.429 1.00 62.94 102 ILE A CA 1
ATOM 707 C C . ILE A 1 102 ? -1.464 18.431 9.987 1.00 62.94 102 ILE A C 1
ATOM 709 O O . ILE A 1 102 ? -2.507 17.857 9.684 1.00 62.94 102 ILE A O 1
ATOM 713 N N . LEU A 1 103 ? -0.499 18.693 9.107 1.00 65.56 103 LEU A N 1
ATOM 714 C CA . LEU A 1 103 ? -0.548 18.338 7.699 1.00 65.56 103 LEU A CA 1
ATOM 715 C C . LEU A 1 103 ? 0.642 17.439 7.389 1.00 65.56 103 LEU A C 1
ATOM 717 O O . LEU A 1 103 ? 1.788 17.861 7.543 1.00 65.56 103 LEU A O 1
ATOM 721 N N . LYS A 1 104 ? 0.368 16.221 6.929 1.00 75.88 104 LYS A N 1
ATOM 722 C CA . LYS A 1 104 ? 1.392 15.340 6.365 1.00 75.88 104 LYS A CA 1
ATOM 723 C C . LYS A 1 104 ? 1.145 15.200 4.878 1.00 75.88 104 LYS A C 1
ATOM 725 O O . LYS A 1 104 ? 0.031 14.867 4.468 1.00 75.88 104 LYS A O 1
ATOM 730 N N . ALA A 1 105 ? 2.175 15.476 4.096 1.00 78.31 105 ALA A N 1
ATOM 731 C CA . ALA A 1 105 ? 2.178 15.273 2.662 1.00 78.31 105 ALA A CA 1
ATOM 732 C C . ALA A 1 105 ? 3.184 14.173 2.332 1.00 78.31 105 ALA A C 1
ATOM 734 O O . ALA A 1 105 ? 4.346 14.233 2.740 1.00 78.31 105 ALA A O 1
ATOM 735 N N . GLU A 1 106 ? 2.723 13.172 1.596 1.00 79.56 106 GLU A N 1
ATOM 736 C CA . GLU A 1 106 ? 3.547 12.064 1.127 1.00 79.56 106 GLU A CA 1
ATOM 737 C C . GLU A 1 106 ? 3.493 12.014 -0.393 1.00 79.56 106 GLU A C 1
ATOM 739 O O . GLU A 1 106 ? 2.410 11.972 -0.988 1.00 79.56 106 GLU A O 1
ATOM 744 N N . ALA A 1 107 ? 4.675 12.017 -1.000 1.00 80.75 107 ALA A N 1
ATOM 745 C CA . ALA A 1 107 ? 4.880 11.790 -2.416 1.00 80.75 107 ALA A CA 1
ATOM 746 C C . ALA A 1 107 ? 5.770 10.556 -2.583 1.00 80.75 107 ALA A C 1
ATOM 748 O O . ALA A 1 107 ? 6.884 10.493 -2.065 1.00 80.75 107 ALA A O 1
ATOM 749 N N . GLU A 1 108 ? 5.278 9.564 -3.311 1.00 84.81 108 GLU A N 1
ATOM 750 C CA . GLU A 1 108 ? 6.044 8.373 -3.674 1.00 84.81 108 GLU A CA 1
ATOM 751 C C . GLU A 1 108 ? 6.093 8.264 -5.195 1.00 84.81 108 GLU A C 1
ATOM 753 O O . GLU A 1 108 ? 5.066 8.422 -5.857 1.00 84.81 108 GLU A O 1
ATOM 758 N N . GLY A 1 109 ? 7.280 7.989 -5.729 1.00 85.88 109 GLY A N 1
ATOM 759 C CA . GLY A 1 109 ? 7.528 7.639 -7.120 1.00 85.88 109 GLY A CA 1
ATOM 760 C C . GLY A 1 109 ? 8.195 6.271 -7.194 1.00 85.88 109 GLY A C 1
ATOM 761 O O . GLY A 1 109 ? 9.145 6.002 -6.464 1.00 85.88 109 GLY A O 1
ATOM 762 N N . LYS A 1 110 ? 7.704 5.389 -8.061 1.00 87.44 110 LYS A N 1
ATOM 763 C CA . LYS A 1 110 ? 8.287 4.057 -8.274 1.00 87.44 110 LYS A CA 1
ATOM 764 C C . LYS A 1 110 ? 8.376 3.754 -9.752 1.00 87.44 110 LYS A C 1
ATOM 766 O O . LYS A 1 110 ? 7.410 3.972 -10.472 1.00 87.44 110 LYS A O 1
ATOM 771 N N . GLY A 1 111 ? 9.510 3.243 -10.195 1.00 88.19 111 GLY A N 1
ATOM 772 C CA . GLY A 1 111 ? 9.746 2.691 -11.518 1.00 88.19 111 GLY A CA 1
ATOM 773 C C . GLY A 1 111 ? 10.209 1.251 -11.365 1.00 88.19 111 GLY A C 1
ATOM 774 O O . GLY A 1 111 ? 11.073 0.956 -10.547 1.00 88.19 111 GLY A O 1
ATOM 775 N N . TYR A 1 112 ? 9.615 0.351 -12.128 1.00 89.00 112 TYR A N 1
ATOM 776 C CA . TYR A 1 112 ? 9.859 -1.079 -12.019 1.00 89.00 112 TYR A CA 1
ATOM 777 C C . TYR A 1 112 ? 9.817 -1.697 -13.408 1.00 89.00 112 TYR A C 1
ATOM 779 O O . TYR A 1 112 ? 8.898 -1.407 -14.170 1.00 89.00 112 TYR A O 1
ATOM 787 N N . VAL A 1 113 ? 10.765 -2.571 -13.730 1.00 92.12 113 VAL A N 1
ATOM 788 C CA . VAL A 1 113 ? 10.763 -3.375 -14.957 1.00 92.12 113 VAL A CA 1
ATOM 789 C C . VAL A 1 113 ? 11.043 -4.820 -14.585 1.00 92.12 113 VAL A C 1
ATOM 791 O O . VAL A 1 113 ? 12.147 -5.128 -14.150 1.00 92.12 113 VAL A O 1
ATOM 794 N 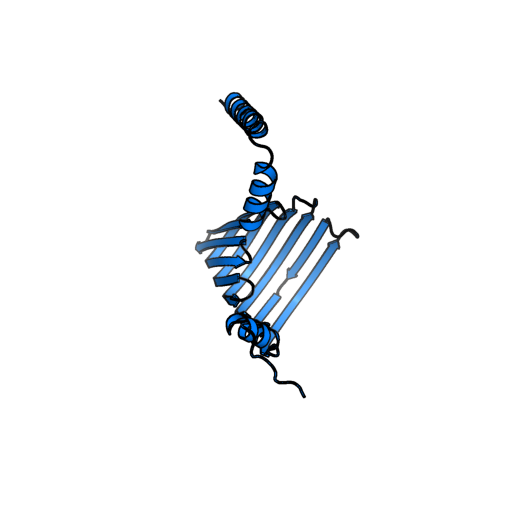N . GLY A 1 114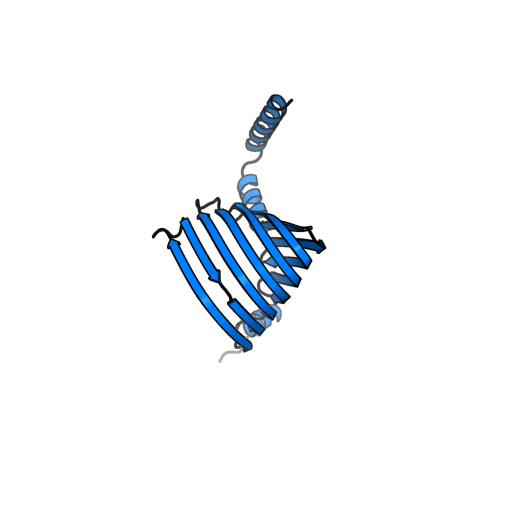 ? 10.074 -5.714 -14.762 1.00 91.69 114 GLY A N 1
ATOM 795 C CA . GLY A 1 114 ? 10.207 -7.105 -14.342 1.00 91.69 114 GLY A CA 1
ATOM 796 C C . GLY A 1 114 ? 8.897 -7.886 -14.308 1.00 91.69 114 GLY A C 1
ATOM 797 O O . GLY A 1 114 ? 7.886 -7.482 -14.885 1.00 91.69 114 GLY A O 1
ATOM 798 N N . VAL A 1 115 ? 8.922 -9.019 -13.616 1.00 90.62 115 VAL A N 1
ATOM 799 C CA . VAL A 1 115 ? 7.758 -9.862 -13.335 1.00 90.62 115 VAL A CA 1
ATOM 800 C C . VAL A 1 115 ? 7.515 -9.882 -11.835 1.00 90.62 115 VAL A C 1
ATOM 802 O O . VAL A 1 115 ? 8.420 -10.167 -11.063 1.00 90.62 115 VAL A O 1
ATOM 805 N N . GLN A 1 116 ? 6.284 -9.615 -11.421 1.00 90.12 116 GLN A N 1
ATOM 806 C CA . GLN A 1 116 ? 5.894 -9.504 -10.027 1.00 90.12 116 GLN A CA 1
ATOM 807 C C . GLN A 1 116 ? 4.578 -10.246 -9.789 1.00 90.12 116 GLN A C 1
ATOM 809 O O . GLN A 1 116 ? 3.587 -10.014 -10.480 1.00 90.12 116 GLN A O 1
ATOM 814 N N . ALA A 1 117 ? 4.537 -11.076 -8.757 1.00 91.19 117 ALA A N 1
ATOM 815 C CA . ALA A 1 117 ? 3.340 -11.712 -8.236 1.00 91.19 117 ALA A CA 1
ATOM 816 C C . ALA A 1 117 ? 3.239 -11.425 -6.733 1.00 91.19 117 ALA A C 1
ATOM 818 O O . ALA A 1 117 ? 4.186 -11.630 -5.978 1.00 91.19 117 ALA A O 1
ATOM 819 N N . LYS A 1 118 ? 2.096 -10.911 -6.291 1.00 91.81 118 LYS A N 1
ATOM 820 C CA . LYS A 1 118 ? 1.790 -10.593 -4.898 1.00 91.81 118 LYS A CA 1
ATOM 821 C C . LYS A 1 118 ? 0.410 -11.118 -4.559 1.00 91.81 118 LYS A C 1
ATOM 823 O O . LYS A 1 118 ? -0.543 -10.886 -5.299 1.00 91.81 118 LYS A O 1
ATOM 828 N N . ALA A 1 119 ? 0.297 -11.762 -3.413 1.00 92.62 119 ALA A N 1
ATOM 829 C CA . ALA A 1 119 ? -0.969 -12.108 -2.794 1.00 92.62 119 ALA A CA 1
ATOM 830 C C . ALA A 1 119 ? -0.899 -11.688 -1.330 1.00 92.62 119 ALA A C 1
ATOM 832 O O . ALA A 1 119 ? 0.045 -12.043 -0.628 1.00 92.62 119 ALA A O 1
ATOM 833 N N . ASN A 1 120 ? -1.879 -10.917 -0.874 1.00 92.00 120 ASN A N 1
ATOM 834 C CA . ASN A 1 120 ? -1.947 -10.448 0.499 1.00 92.00 120 ASN A CA 1
ATOM 835 C C . ASN A 1 120 ? -3.359 -10.644 1.060 1.00 92.00 120 ASN A C 1
ATOM 837 O O . ASN A 1 120 ? -4.363 -10.395 0.391 1.00 92.00 120 ASN A O 1
ATOM 841 N N . GLY A 1 121 ? -3.429 -11.076 2.310 1.00 91.50 121 GLY A N 1
ATOM 842 C CA . GLY A 1 121 ? -4.658 -11.261 3.062 1.00 91.50 121 GLY A CA 1
ATOM 843 C C . GLY A 1 121 ? -4.425 -10.872 4.511 1.00 91.50 121 GLY A C 1
ATOM 844 O O . GLY A 1 121 ? -3.472 -11.328 5.139 1.00 91.50 121 GLY A O 1
ATOM 845 N N . GLU A 1 122 ? -5.290 -10.025 5.049 1.00 91.00 122 GLU A N 1
ATOM 846 C CA . GLU A 1 122 ? -5.250 -9.654 6.458 1.00 91.00 122 GLU A CA 1
ATOM 847 C C . GLU A 1 122 ? -6.656 -9.668 7.036 1.00 91.00 122 GLU A C 1
ATOM 849 O O . GLU A 1 122 ? -7.589 -9.083 6.487 1.00 91.00 122 GLU A O 1
ATOM 854 N N . LEU A 1 123 ? -6.787 -10.318 8.182 1.00 89.44 123 LEU A N 1
ATOM 855 C CA . LEU A 1 123 ? -7.971 -10.290 9.010 1.00 89.44 123 LEU A CA 1
ATOM 856 C C . LEU A 1 123 ? -7.536 -9.990 10.440 1.00 89.44 123 LEU A C 1
ATOM 858 O O . LEU A 1 123 ? -6.820 -10.768 11.067 1.00 89.44 123 LEU A O 1
ATOM 862 N N . THR A 1 124 ? -7.985 -8.858 10.964 1.00 87.69 124 THR A N 1
ATOM 863 C CA . THR A 1 124 ? -7.787 -8.492 12.366 1.00 87.69 124 THR A CA 1
ATOM 864 C C . THR A 1 124 ? -9.140 -8.257 13.008 1.00 87.69 124 THR A C 1
ATOM 866 O O . THR A 1 124 ? -9.923 -7.436 12.535 1.00 87.69 124 THR A O 1
ATOM 869 N N . ILE A 1 125 ? -9.400 -8.960 14.103 1.00 86.44 125 ILE A N 1
ATOM 870 C CA . ILE A 1 125 ? -10.605 -8.823 14.912 1.00 86.44 125 ILE A CA 1
ATOM 871 C C . ILE A 1 125 ? -10.164 -8.604 16.354 1.00 86.44 125 ILE A C 1
ATOM 873 O O . ILE A 1 125 ? -9.700 -9.521 17.024 1.00 86.44 125 ILE A O 1
ATOM 877 N N . ASP A 1 126 ? -10.326 -7.382 16.839 1.00 84.94 126 ASP A N 1
ATOM 878 C CA . ASP A 1 126 ? -10.050 -6.979 18.213 1.00 84.94 126 ASP A CA 1
ATOM 879 C C . ASP A 1 126 ? -11.308 -6.339 18.821 1.00 84.94 126 ASP A C 1
ATOM 881 O O . ASP A 1 126 ? -11.550 -5.133 18.670 1.00 84.94 126 ASP A O 1
ATOM 885 N N . PRO A 1 127 ? -12.127 -7.135 19.524 1.00 73.12 127 PRO A N 1
ATOM 886 C CA . PRO A 1 127 ? -13.342 -6.645 20.162 1.00 73.12 127 PRO A CA 1
ATOM 887 C C . PRO A 1 127 ? -13.057 -5.681 21.320 1.00 73.12 127 PRO A C 1
ATOM 889 O O . PRO A 1 127 ? -13.877 -4.814 21.611 1.00 73.12 127 PRO A O 1
ATOM 892 N N . LEU A 1 128 ? -11.906 -5.823 21.987 1.00 73.81 128 LEU A N 1
ATOM 893 C CA . LEU A 1 128 ? -11.547 -5.050 23.180 1.00 73.81 128 LEU A CA 1
ATOM 894 C C . LEU A 1 128 ? -11.122 -3.627 22.826 1.00 73.81 128 LEU A C 1
ATOM 896 O O . LEU A 1 128 ? -11.440 -2.689 23.556 1.00 73.81 128 LEU A O 1
ATOM 900 N N . ASN A 1 129 ? -10.427 -3.457 21.703 1.00 73.19 129 ASN A N 1
ATOM 901 C CA . ASN A 1 129 ? -10.022 -2.145 21.201 1.00 73.19 129 ASN A CA 1
ATOM 902 C C . ASN A 1 129 ? -10.942 -1.606 20.097 1.00 73.19 129 ASN A C 1
ATOM 904 O O . ASN A 1 129 ? -10.690 -0.509 19.596 1.00 73.19 129 ASN A O 1
ATOM 908 N N . GLY A 1 130 ? -11.987 -2.345 19.710 1.00 74.94 130 GLY A N 1
ATOM 909 C CA . GLY A 1 130 ? -12.882 -1.970 18.614 1.00 74.94 130 GLY A CA 1
ATOM 910 C C . GLY A 1 130 ? -12.135 -1.827 17.288 1.00 74.94 130 GLY A C 1
ATOM 911 O O . GLY A 1 130 ? -12.351 -0.850 16.567 1.00 74.94 130 GLY A O 1
ATOM 912 N N . VAL A 1 131 ? -11.204 -2.749 17.016 1.00 82.88 131 VAL A N 1
ATOM 913 C CA . VAL A 1 131 ? -10.436 -2.795 15.769 1.00 82.88 131 VAL A CA 1
ATOM 914 C C . VAL A 1 131 ? -10.919 -3.963 14.918 1.00 82.88 131 VAL A C 1
ATOM 916 O O . VAL A 1 131 ? -10.813 -5.118 15.313 1.00 82.88 131 VAL A O 1
ATOM 919 N N . TYR A 1 132 ? -11.412 -3.661 13.726 1.00 88.50 132 TYR A N 1
ATOM 920 C CA . TYR A 1 132 ? -11.796 -4.637 12.715 1.00 88.50 132 TYR A CA 1
ATOM 921 C C . TYR A 1 132 ? -11.079 -4.273 11.429 1.00 88.50 132 TYR A C 1
ATOM 923 O O . TYR A 1 132 ? -11.232 -3.157 10.942 1.00 88.50 132 TYR A O 1
ATOM 931 N N . LYS A 1 133 ? -10.283 -5.183 10.880 1.00 90.25 133 LYS A N 1
ATOM 932 C CA . LYS A 1 133 ? -9.618 -4.992 9.591 1.00 90.25 133 LYS A CA 1
ATOM 933 C C . LYS A 1 133 ? -9.836 -6.209 8.731 1.00 90.25 133 LYS A C 1
ATOM 935 O O . LYS A 1 133 ? -9.625 -7.328 9.191 1.00 90.25 133 LYS A O 1
ATOM 940 N N . ALA A 1 134 ? -10.215 -5.967 7.492 1.00 91.94 134 ALA A N 1
ATOM 941 C CA . ALA A 1 134 ? -10.265 -6.971 6.456 1.00 91.94 134 ALA A CA 1
ATOM 942 C C . ALA A 1 134 ? -9.573 -6.402 5.220 1.00 91.94 134 ALA A C 1
ATOM 944 O O . ALA A 1 134 ? -9.941 -5.337 4.719 1.00 91.94 134 ALA A O 1
ATOM 945 N N . GLN A 1 135 ? -8.569 -7.118 4.739 1.00 92.94 135 GLN A N 1
ATOM 946 C CA . GLN A 1 135 ? -7.831 -6.785 3.537 1.00 92.94 135 GLN A CA 1
ATOM 947 C C . GLN A 1 135 ? -7.691 -8.029 2.680 1.00 92.94 135 GLN A C 1
ATOM 949 O O . GLN A 1 135 ? -7.321 -9.100 3.160 1.00 92.94 135 GLN A O 1
ATOM 954 N N . VAL A 1 136 ? -7.920 -7.857 1.387 1.00 93.31 136 VAL A N 1
ATOM 955 C CA . VAL A 1 136 ? -7.587 -8.853 0.380 1.00 93.31 136 VAL A CA 1
ATOM 956 C C . VAL A 1 136 ? -6.985 -8.139 -0.816 1.00 93.31 136 VAL A C 1
ATOM 958 O O . VAL A 1 136 ? -7.466 -7.089 -1.254 1.00 93.31 136 VAL A O 1
ATOM 961 N N . GLY A 1 137 ? -5.892 -8.681 -1.327 1.00 94.31 137 GLY A N 1
ATOM 962 C CA . GLY A 1 137 ? -5.222 -8.130 -2.485 1.00 94.31 137 GLY A CA 1
ATOM 963 C C . GLY A 1 137 ? -4.475 -9.192 -3.263 1.00 94.31 137 GLY A C 1
ATOM 964 O O . GLY A 1 137 ? -3.915 -10.130 -2.702 1.00 94.31 137 GLY A O 1
ATOM 965 N N . GLY A 1 138 ? -4.469 -9.019 -4.574 1.00 94.62 138 GLY A N 1
ATOM 966 C CA . GLY A 1 138 ? -3.694 -9.822 -5.498 1.00 94.62 138 GLY A CA 1
ATOM 967 C C . GLY A 1 138 ? -3.177 -8.935 -6.615 1.00 94.62 138 GLY A C 1
ATOM 968 O O . GLY A 1 138 ? -3.895 -8.071 -7.115 1.00 94.62 138 GLY A O 1
ATOM 969 N N . GLU A 1 139 ? -1.929 -9.133 -7.003 1.00 92.94 139 GLU A N 1
ATOM 970 C CA . GLU A 1 139 ? -1.315 -8.468 -8.142 1.00 92.94 139 GLU A CA 1
ATOM 971 C C . GLU A 1 139 ? -0.433 -9.467 -8.874 1.00 92.94 139 GLU A C 1
ATOM 973 O O . GLU A 1 139 ? 0.430 -10.090 -8.271 1.00 92.94 139 GLU A O 1
ATOM 978 N N . ALA A 1 140 ? -0.631 -9.610 -10.174 1.00 92.44 140 ALA A N 1
ATOM 979 C CA . ALA A 1 140 ? 0.253 -10.365 -11.046 1.00 92.44 140 ALA A CA 1
ATOM 980 C C . ALA A 1 140 ? 0.554 -9.486 -12.252 1.00 92.44 140 ALA A C 1
ATOM 982 O O . ALA A 1 140 ? -0.364 -9.005 -12.914 1.00 92.44 140 ALA A O 1
ATOM 983 N N . PHE A 1 141 ? 1.828 -9.229 -12.508 1.00 92.12 141 PHE A N 1
ATOM 984 C CA . PHE A 1 141 ? 2.265 -8.266 -13.502 1.00 92.12 141 PHE A CA 1
ATOM 985 C C . PHE A 1 141 ? 3.576 -8.711 -14.143 1.00 92.12 141 PHE A C 1
ATOM 987 O O . PHE A 1 141 ? 4.481 -9.163 -13.454 1.00 92.12 141 PHE A O 1
ATOM 994 N N . ALA A 1 142 ? 3.688 -8.551 -15.455 1.00 93.19 142 ALA A N 1
ATOM 995 C CA . ALA A 1 142 ? 4.912 -8.739 -16.215 1.00 93.19 142 ALA A CA 1
ATOM 996 C C . ALA A 1 142 ? 5.082 -7.562 -17.181 1.00 93.19 142 ALA A C 1
ATOM 998 O O . ALA A 1 142 ? 4.256 -7.365 -18.076 1.00 93.19 142 ALA A O 1
ATOM 999 N N . GLY A 1 143 ? 6.147 -6.783 -17.001 1.00 91.19 143 GLY A N 1
ATOM 1000 C CA . GLY A 1 143 ? 6.476 -5.634 -17.837 1.00 91.19 143 GLY A CA 1
ATOM 1001 C C . GLY A 1 143 ? 7.120 -4.491 -17.060 1.00 91.19 143 GLY A C 1
ATOM 1002 O O . GLY A 1 143 ? 7.771 -4.695 -16.040 1.00 91.19 143 GLY A O 1
ATOM 1003 N N . ALA A 1 144 ? 6.926 -3.269 -17.546 1.00 91.94 144 ALA A N 1
ATOM 1004 C CA . ALA A 1 144 ? 7.370 -2.047 -16.891 1.00 91.94 144 ALA A CA 1
ATOM 1005 C C . ALA A 1 144 ? 6.192 -1.311 -16.242 1.00 91.94 144 ALA A C 1
ATOM 1007 O O . ALA A 1 144 ? 5.157 -1.126 -16.875 1.00 91.94 144 ALA A O 1
ATOM 1008 N N . LYS A 1 145 ? 6.327 -0.849 -15.003 1.00 90.75 145 LYS A N 1
ATOM 1009 C CA . LYS A 1 145 ? 5.355 0.044 -14.369 1.00 90.75 145 LYS A CA 1
ATOM 1010 C C . LYS A 1 145 ? 6.040 1.264 -13.785 1.00 90.75 145 LYS A C 1
ATOM 1012 O O . LYS A 1 145 ? 7.139 1.176 -13.244 1.00 90.75 145 LYS A O 1
ATOM 1017 N N . VAL A 1 146 ? 5.359 2.396 -13.879 1.00 91.38 146 VAL A N 1
ATOM 1018 C CA . VAL A 1 146 ? 5.729 3.634 -13.202 1.00 91.38 146 VAL A CA 1
ATOM 1019 C C . VAL A 1 146 ? 4.536 4.118 -12.392 1.00 91.38 146 VAL A C 1
ATOM 1021 O O . VAL A 1 146 ? 3.414 4.157 -12.890 1.00 91.38 146 VAL A O 1
ATOM 1024 N N . GLY A 1 147 ? 4.756 4.427 -11.124 1.00 88.69 147 GLY A N 1
ATOM 1025 C CA . GLY A 1 147 ? 3.717 4.741 -10.159 1.00 88.69 147 GLY A CA 1
ATOM 1026 C C . GLY A 1 147 ? 4.004 6.022 -9.406 1.00 88.69 147 GLY A C 1
ATOM 1027 O O . GLY A 1 147 ? 5.146 6.291 -9.043 1.00 88.69 147 GLY A O 1
ATOM 1028 N N . GLY A 1 148 ? 2.944 6.783 -9.159 1.00 87.44 148 GLY A N 1
ATOM 1029 C CA . GLY A 1 148 ? 2.922 7.929 -8.269 1.00 87.44 148 GLY A CA 1
ATOM 1030 C C . GLY A 1 148 ? 1.841 7.751 -7.205 1.00 87.44 148 GLY A C 1
ATOM 1031 O O . GLY A 1 148 ? 0.723 7.317 -7.502 1.00 87.44 148 GLY A O 1
ATOM 1032 N N . ARG A 1 149 ? 2.145 8.112 -5.961 1.00 88.25 149 ARG A N 1
ATOM 1033 C CA . ARG A 1 149 ? 1.143 8.250 -4.897 1.00 88.25 149 ARG A CA 1
ATOM 1034 C C . ARG A 1 149 ? 1.240 9.643 -4.305 1.00 88.25 149 ARG A C 1
ATOM 1036 O O . ARG A 1 149 ? 2.330 10.084 -3.951 1.00 88.25 149 ARG A O 1
ATOM 1043 N N . ALA A 1 150 ? 0.091 10.292 -4.180 1.00 84.19 150 ALA A N 1
ATOM 1044 C CA . ALA A 1 150 ? -0.059 11.535 -3.445 1.00 84.19 150 ALA A CA 1
ATOM 1045 C C . ALA A 1 150 ? -1.077 11.302 -2.332 1.00 84.19 150 ALA A C 1
ATOM 1047 O O . ALA A 1 150 ? -2.213 10.896 -2.591 1.00 84.19 150 ALA A O 1
ATOM 1048 N N . ALA A 1 151 ? -0.671 11.540 -1.091 1.00 83.69 151 ALA A N 1
ATOM 1049 C CA . ALA A 1 151 ? -1.561 11.461 0.057 1.00 83.69 151 ALA A CA 1
ATOM 1050 C C . ALA A 1 151 ? -1.445 12.723 0.906 1.00 83.69 151 ALA A C 1
ATOM 1052 O O . ALA A 1 151 ? -0.349 13.232 1.147 1.00 83.69 151 ALA A O 1
ATOM 1053 N N . VAL A 1 152 ? -2.598 13.207 1.361 1.00 81.38 152 VAL A N 1
ATOM 1054 C CA . VAL A 1 152 ? -2.707 14.315 2.304 1.00 81.38 152 VAL A CA 1
ATOM 1055 C C . VAL A 1 152 ? -3.377 13.788 3.560 1.00 81.38 152 VAL A C 1
ATOM 1057 O O . VAL A 1 152 ? -4.512 13.308 3.526 1.00 81.38 152 VAL A O 1
ATOM 1060 N N . SER A 1 153 ? -2.672 13.883 4.681 1.00 81.75 153 SER A N 1
ATOM 1061 C CA . SER A 1 153 ? -3.202 13.546 5.997 1.00 81.75 153 SER A CA 1
ATOM 1062 C C . SER A 1 153 ? -3.394 14.818 6.811 1.00 81.75 153 SER A C 1
ATOM 1064 O O . SER A 1 153 ? -2.461 15.603 6.972 1.00 81.75 153 SER A O 1
ATOM 1066 N N . LEU A 1 154 ? -4.595 15.006 7.350 1.00 78.00 154 LEU A N 1
ATOM 1067 C CA . LEU A 1 154 ? -4.967 16.094 8.262 1.00 78.00 154 LEU A CA 1
ATOM 1068 C C . LEU A 1 154 ? -4.769 15.662 9.729 1.00 78.00 154 LEU A C 1
ATOM 1070 O O . LEU A 1 154 ? -5.581 15.968 10.607 1.00 78.00 154 LEU A O 1
ATOM 1074 N N . GLY A 1 155 ? -3.724 14.870 9.987 1.00 75.25 155 GLY A N 1
ATOM 1075 C CA . GLY A 1 155 ? -3.363 14.378 11.313 1.00 75.25 155 GLY A CA 1
ATOM 1076 C C . GLY A 1 155 ? -4.466 13.546 11.973 1.00 75.25 155 GLY A C 1
ATOM 1077 O O . GLY A 1 155 ? -4.734 12.406 11.590 1.00 75.25 155 GLY A O 1
ATOM 1078 N N . GLU A 1 156 ? -5.083 14.094 13.023 1.00 68.69 156 GLU A N 1
ATOM 1079 C CA . GLU A 1 156 ? -6.063 13.372 13.843 1.00 68.69 156 GLU A CA 1
ATOM 1080 C C . GLU A 1 156 ? -7.452 13.239 13.197 1.00 68.69 156 GLU A C 1
ATOM 1082 O O . GLU A 1 156 ? -8.223 12.384 13.637 1.00 68.69 156 GLU A O 1
ATOM 1087 N N . PHE A 1 157 ? -7.776 14.039 12.175 1.00 74.12 157 PHE A N 1
ATOM 1088 C CA . PHE A 1 157 ? -9.124 14.115 11.589 1.00 74.12 157 PHE A CA 1
ATOM 1089 C C . PHE A 1 157 ? -9.366 13.116 10.449 1.00 74.12 157 PHE A C 1
ATOM 1091 O O . PHE A 1 157 ? -10.512 12.736 10.203 1.00 74.12 157 PHE A O 1
ATOM 1098 N N . GLY A 1 158 ? -8.302 12.658 9.789 1.00 80.81 158 GLY A N 1
ATOM 1099 C CA . GLY A 1 158 ? -8.380 11.759 8.639 1.00 80.81 158 GLY A CA 1
ATOM 1100 C C . GLY A 1 158 ? -7.460 12.193 7.503 1.00 80.81 158 GLY A C 1
ATOM 1101 O O . GLY A 1 158 ? -6.599 13.057 7.675 1.00 80.81 158 GLY A O 1
ATOM 1102 N N . GLY A 1 159 ? -7.632 11.596 6.332 1.00 86.56 159 GLY A N 1
ATOM 1103 C CA . GLY A 1 159 ? -6.835 11.888 5.149 1.00 86.56 159 GLY A CA 1
ATOM 1104 C C . GLY A 1 159 ? -7.437 11.295 3.884 1.00 86.56 159 GLY A C 1
ATOM 1105 O O . GLY A 1 159 ? -8.306 10.426 3.930 1.00 86.56 159 GLY A O 1
ATOM 1106 N N . ALA A 1 160 ? -6.954 11.772 2.747 1.00 87.19 160 ALA A N 1
ATOM 1107 C CA . ALA A 1 160 ? -7.302 11.230 1.445 1.00 87.19 160 ALA A CA 1
ATOM 1108 C C . ALA A 1 160 ? -6.029 11.007 0.635 1.00 87.19 160 ALA A C 1
ATOM 1110 O O . ALA A 1 160 ? -5.058 11.762 0.744 1.00 87.19 160 ALA A O 1
ATOM 1111 N N . GLY A 1 161 ? -6.036 9.960 -0.176 1.00 89.00 161 GLY A N 1
ATOM 1112 C CA . GLY A 1 161 ? -4.929 9.641 -1.059 1.00 89.00 161 GLY A CA 1
ATOM 1113 C C . GLY A 1 161 ? -5.419 9.179 -2.415 1.00 89.00 161 GLY A C 1
ATOM 1114 O O . GLY A 1 161 ? -6.489 8.581 -2.550 1.00 89.00 161 GLY A O 1
ATOM 1115 N N . VAL A 1 162 ? -4.604 9.467 -3.420 1.00 89.56 162 VAL A N 1
ATOM 1116 C CA . VAL A 1 162 ? -4.768 8.944 -4.767 1.00 89.56 162 VAL A CA 1
ATOM 1117 C C . VAL A 1 162 ? -3.477 8.262 -5.187 1.00 89.56 162 VAL A C 1
ATOM 1119 O O . VAL A 1 162 ? -2.368 8.755 -4.951 1.00 89.56 162 VAL A O 1
ATOM 1122 N N . LYS A 1 163 ? -3.630 7.098 -5.805 1.00 91.25 163 LYS A N 1
ATOM 1123 C CA . LYS A 1 163 ? -2.548 6.348 -6.427 1.00 91.25 163 LYS A CA 1
ATOM 1124 C C . LYS A 1 163 ? -2.833 6.240 -7.915 1.00 91.25 163 LYS A C 1
ATOM 1126 O O . LYS A 1 163 ? -3.937 5.861 -8.303 1.00 91.25 163 LYS A O 1
ATOM 1131 N N . ALA A 1 164 ? -1.837 6.546 -8.730 1.00 91.00 164 ALA A N 1
ATOM 1132 C CA . ALA A 1 164 ? -1.899 6.367 -10.170 1.00 91.00 164 ALA A CA 1
ATOM 1133 C C . ALA A 1 164 ? -0.639 5.638 -10.625 1.00 91.00 164 ALA A C 1
ATOM 1135 O O . ALA A 1 164 ? 0.474 6.057 -10.315 1.00 91.00 164 ALA A O 1
ATOM 1136 N N . GLU A 1 165 ? -0.804 4.540 -11.351 1.00 89.06 165 GLU A N 1
ATOM 1137 C CA . GLU A 1 165 ? 0.308 3.794 -11.934 1.00 89.06 165 GLU A CA 1
ATOM 1138 C C . GLU A 1 165 ? 0.021 3.548 -13.412 1.00 89.06 165 GLU A C 1
ATOM 1140 O O . GLU A 1 165 ? -1.092 3.177 -13.781 1.00 89.06 165 GLU A O 1
ATOM 1145 N N . ALA A 1 166 ? 1.024 3.756 -14.256 1.00 92.00 166 ALA A N 1
ATOM 1146 C CA . ALA A 1 166 ? 1.004 3.424 -15.670 1.00 92.00 166 ALA A CA 1
ATOM 1147 C C . ALA A 1 166 ? 1.822 2.154 -15.887 1.00 92.00 166 ALA A C 1
ATOM 1149 O O . ALA A 1 166 ? 2.933 2.018 -15.370 1.00 92.00 166 ALA A O 1
ATOM 1150 N N . TRP A 1 167 ? 1.257 1.211 -16.625 1.00 89.88 167 TRP A N 1
ATOM 1151 C CA . TRP A 1 167 ? 1.826 -0.105 -16.875 1.00 89.88 167 TRP A CA 1
ATOM 1152 C C . TRP A 1 167 ? 2.052 -0.279 -18.374 1.00 89.88 167 TRP A C 1
ATOM 1154 O O . TRP A 1 167 ? 1.187 0.046 -19.181 1.00 89.88 167 TRP A O 1
ATOM 1164 N N . ALA A 1 168 ? 3.191 -0.841 -18.743 1.00 93.00 168 ALA A N 1
ATOM 1165 C CA . ALA A 1 168 ? 3.509 -1.323 -20.072 1.00 93.00 168 ALA A CA 1
ATOM 1166 C C . ALA A 1 168 ? 3.836 -2.816 -19.953 1.00 93.00 168 ALA A C 1
ATOM 1168 O O . ALA A 1 168 ? 4.918 -3.189 -19.504 1.00 93.00 168 ALA A O 1
ATOM 1169 N N . GLY A 1 169 ? 2.876 -3.676 -20.272 1.00 91.38 169 GLY A N 1
ATOM 1170 C CA . GLY A 1 169 ? 2.985 -5.114 -20.068 1.00 91.38 169 GLY A CA 1
ATOM 1171 C C . GLY A 1 169 ? 1.634 -5.798 -19.931 1.00 91.38 169 GLY A C 1
ATOM 1172 O O . GLY A 1 169 ? 0.604 -5.276 -20.366 1.00 91.38 169 GLY A O 1
ATOM 1173 N N . VAL A 1 170 ? 1.644 -6.978 -19.320 1.00 92.94 170 VAL A N 1
ATOM 1174 C CA . VAL A 1 170 ? 0.436 -7.751 -19.028 1.00 92.94 170 VAL A CA 1
ATOM 1175 C C . VAL A 1 170 ? 0.318 -7.930 -17.529 1.00 92.94 170 VAL A C 1
ATOM 1177 O O . VAL A 1 170 ? 1.259 -8.368 -16.872 1.00 92.94 170 VAL A O 1
ATOM 1180 N N . GLY A 1 171 ? -0.839 -7.600 -16.975 1.00 91.00 171 GLY A N 1
ATOM 1181 C CA . GLY A 1 171 ? -1.076 -7.832 -15.563 1.00 91.00 171 GLY A CA 1
ATOM 1182 C C . GLY A 1 171 ? -2.455 -7.429 -15.096 1.00 91.00 171 GLY A C 1
ATOM 1183 O O . GLY A 1 171 ? -3.206 -6.748 -15.790 1.00 91.00 171 GLY A O 1
ATOM 1184 N N . VAL A 1 172 ? -2.764 -7.839 -13.878 1.00 94.12 172 VAL A N 1
ATOM 1185 C CA . VAL A 1 172 ? -3.982 -7.495 -13.156 1.00 94.12 172 VAL A CA 1
ATOM 1186 C C . VAL A 1 172 ? -3.617 -7.215 -11.708 1.00 94.12 172 VAL A C 1
ATOM 1188 O O . VAL A 1 172 ? -2.741 -7.859 -11.132 1.00 94.12 172 VAL A O 1
ATOM 1191 N N . SER A 1 173 ? -4.279 -6.237 -11.111 1.00 93.31 173 SER A N 1
ATOM 1192 C CA . SER A 1 173 ? -4.179 -5.953 -9.687 1.00 93.31 173 SER A CA 1
ATOM 1193 C C . SER A 1 173 ? -5.547 -5.583 -9.161 1.00 93.31 173 SER A C 1
ATOM 1195 O O . SER A 1 173 ? -6.273 -4.786 -9.756 1.00 93.31 173 SER A O 1
ATOM 1197 N N . GLY A 1 174 ? -5.889 -6.177 -8.032 1.00 94.50 174 GLY A N 1
ATOM 1198 C CA . GLY A 1 174 ? -7.089 -5.862 -7.288 1.00 94.50 174 GLY A CA 1
ATOM 1199 C C . GLY A 1 174 ? -6.752 -5.838 -5.815 1.00 94.50 174 GLY A C 1
ATOM 1200 O O . GLY A 1 174 ? -6.112 -6.755 -5.301 1.00 94.50 174 GLY A O 1
ATOM 1201 N N . ARG A 1 175 ? -7.175 -4.781 -5.129 1.00 93.75 175 ARG A N 1
ATOM 1202 C CA . ARG A 1 175 ? -7.026 -4.655 -3.685 1.00 93.75 175 ARG A CA 1
ATOM 1203 C C . ARG A 1 175 ? -8.251 -3.977 -3.104 1.00 93.75 175 ARG A C 1
ATOM 1205 O O . ARG A 1 175 ? -8.637 -2.894 -3.536 1.00 93.75 175 ARG A O 1
ATOM 1212 N N . ALA A 1 176 ? -8.810 -4.606 -2.085 1.00 93.31 176 ALA A N 1
ATOM 1213 C CA . ALA A 1 176 ? -9.870 -4.043 -1.274 1.00 93.31 176 ALA A CA 1
ATOM 1214 C C . ALA A 1 176 ? -9.464 -4.142 0.194 1.00 93.31 176 ALA A C 1
ATOM 1216 O O . ALA A 1 176 ? -9.028 -5.192 0.672 1.00 93.31 176 ALA A O 1
ATOM 1217 N N . GLU A 1 177 ? -9.597 -3.032 0.903 1.00 93.31 177 GLU A N 1
ATOM 1218 C CA . GLU A 1 177 ? -9.305 -2.941 2.324 1.00 93.31 177 GLU A CA 1
ATOM 1219 C C . GLU A 1 177 ? -10.395 -2.126 3.004 1.00 93.31 177 GLU A C 1
ATOM 1221 O O . GLU A 1 177 ? -10.728 -1.018 2.575 1.00 93.31 177 GLU A O 1
ATOM 1226 N N . ALA A 1 178 ? -10.922 -2.674 4.088 1.00 91.81 178 ALA A N 1
ATOM 1227 C CA . ALA A 1 178 ? -11.798 -1.973 5.000 1.00 91.81 178 ALA A CA 1
ATOM 1228 C C . ALA A 1 178 ? -11.251 -2.157 6.411 1.00 91.81 178 ALA A C 1
ATOM 1230 O O . ALA A 1 178 ? -11.029 -3.280 6.871 1.00 91.81 178 ALA A O 1
ATOM 1231 N N . SER A 1 179 ? -11.038 -1.049 7.110 1.00 88.69 179 SER A N 1
ATOM 1232 C CA . SER A 1 179 ? -10.664 -1.075 8.514 1.00 88.69 179 SER A CA 1
ATOM 1233 C C . SER A 1 179 ? -11.455 -0.068 9.330 1.00 88.69 179 SER A C 1
ATOM 1235 O O . SER A 1 179 ? -11.761 1.038 8.893 1.00 88.69 179 SER A O 1
ATOM 1237 N N . LEU A 1 180 ? -11.796 -0.473 10.544 1.00 86.31 180 LEU A N 1
ATOM 1238 C CA . LEU A 1 180 ? -12.401 0.351 11.567 1.00 86.31 180 LEU A CA 1
ATOM 1239 C C . LEU A 1 180 ? -11.539 0.213 12.815 1.00 86.31 180 LEU A C 1
ATOM 1241 O O . LEU A 1 180 ? -11.467 -0.866 13.386 1.00 86.31 180 LEU A O 1
ATOM 1245 N N . GLU A 1 181 ? -10.875 1.284 13.229 1.00 84.38 181 GLU A N 1
ATOM 1246 C CA . GLU A 1 181 ? -9.987 1.307 14.389 1.00 84.38 181 GLU A CA 1
ATOM 1247 C C . GLU A 1 181 ? -10.423 2.414 15.343 1.00 8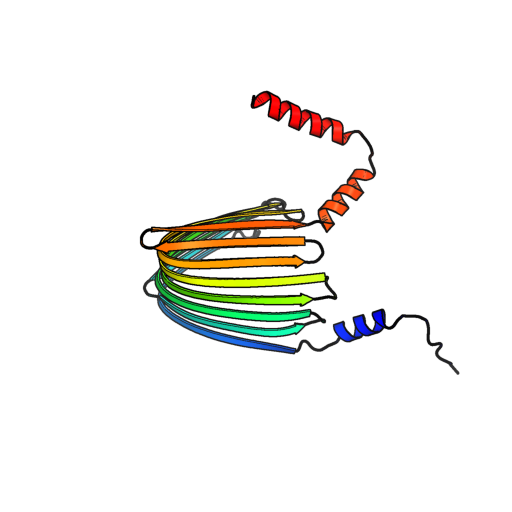4.38 181 GLU A C 1
ATOM 1249 O O . GLU A 1 181 ? -10.202 3.588 15.052 1.00 84.38 181 GLU A O 1
ATOM 1254 N N . LYS A 1 182 ? -11.028 2.084 16.492 1.00 77.69 182 LYS A N 1
ATOM 1255 C CA . LYS A 1 182 ? -11.338 3.086 17.540 1.00 77.69 182 LYS A CA 1
ATOM 1256 C C . LYS A 1 182 ? -12.105 4.317 17.007 1.00 77.69 182 LYS A C 1
ATOM 1258 O O . LYS A 1 182 ? -11.816 5.450 17.381 1.00 77.69 182 LYS A O 1
ATOM 1263 N N . GLY A 1 183 ? -13.065 4.100 16.103 1.00 74.56 183 GLY A N 1
ATOM 1264 C CA . GLY A 1 183 ? -13.855 5.167 15.469 1.00 74.56 183 GLY A CA 1
ATOM 1265 C C . GLY A 1 183 ? -13.207 5.824 14.244 1.00 74.56 183 GLY A C 1
ATOM 1266 O O . GLY A 1 183 ? -13.786 6.753 13.682 1.00 74.56 183 GLY A O 1
ATOM 1267 N N . ARG A 1 184 ? -12.042 5.344 13.799 1.00 84.69 184 ARG A N 1
ATOM 1268 C CA . ARG A 1 184 ? -11.420 5.712 12.527 1.00 84.69 184 ARG A CA 1
ATOM 1269 C C . ARG A 1 184 ? -11.741 4.675 11.464 1.00 84.69 184 ARG A C 1
ATOM 1271 O O . ARG A 1 184 ? -11.351 3.521 11.598 1.00 84.69 184 ARG A O 1
ATOM 1278 N N . PHE A 1 185 ? -12.451 5.084 10.426 1.00 87.38 185 PHE A N 1
ATOM 1279 C CA . PHE A 1 185 ? -12.763 4.250 9.278 1.00 87.38 185 PHE A CA 1
ATOM 1280 C C . PHE A 1 185 ? -11.759 4.523 8.166 1.00 87.38 185 PHE A C 1
ATOM 1282 O O . PHE A 1 185 ? -11.603 5.671 7.753 1.00 87.38 185 PHE A O 1
ATOM 1289 N N . LYS A 1 186 ? -11.106 3.477 7.666 1.00 91.19 186 LYS A N 1
ATOM 1290 C CA . LYS A 1 186 ? -10.281 3.554 6.465 1.00 91.19 186 LYS A CA 1
ATOM 1291 C C . LYS A 1 186 ? -10.824 2.597 5.423 1.00 91.19 186 LYS A C 1
ATOM 1293 O O . LYS A 1 186 ? -11.046 1.419 5.703 1.00 91.19 186 LYS A O 1
ATOM 1298 N N . ALA A 1 187 ? -10.990 3.107 4.217 1.00 92.19 187 ALA A N 1
ATOM 1299 C CA . ALA A 1 187 ? -11.318 2.326 3.044 1.00 92.19 187 ALA A CA 1
ATOM 1300 C C . ALA A 1 187 ? -10.257 2.585 1.981 1.00 92.19 187 ALA A C 1
ATOM 1302 O O . ALA A 1 187 ? -9.941 3.737 1.668 1.00 92.19 187 ALA A O 1
ATOM 1303 N N . ARG A 1 188 ? -9.716 1.508 1.419 1.00 92.94 188 ARG A N 1
ATOM 1304 C CA . ARG A 1 188 ? -8.822 1.573 0.266 1.00 92.94 188 ARG A CA 1
ATOM 1305 C C . ARG A 1 188 ? -9.338 0.646 -0.811 1.00 92.94 188 ARG A C 1
ATOM 1307 O O . ARG A 1 188 ? -9.674 -0.511 -0.557 1.00 92.94 188 ARG A O 1
ATOM 1314 N N . PHE A 1 189 ? -9.356 1.170 -2.022 1.00 93.38 189 PHE A N 1
ATOM 1315 C CA . PHE A 1 189 ? -9.751 0.434 -3.202 1.00 93.38 189 PHE A CA 1
ATOM 1316 C C . PHE A 1 189 ? -8.738 0.690 -4.304 1.00 93.38 189 PHE A C 1
ATOM 1318 O O . PHE A 1 189 ? -8.496 1.840 -4.663 1.00 93.38 189 PHE A O 1
ATOM 1325 N N . GLU A 1 190 ? -8.144 -0.373 -4.834 1.00 92.31 190 GLU A N 1
ATOM 1326 C CA . GLU A 1 190 ? -7.256 -0.298 -5.988 1.00 92.31 190 GLU A CA 1
ATOM 1327 C C . GLU A 1 190 ? -7.695 -1.320 -7.031 1.00 92.31 190 GLU A C 1
ATOM 1329 O O . GLU A 1 190 ? -7.908 -2.493 -6.717 1.00 92.31 190 GLU A O 1
ATOM 1334 N N . LEU A 1 191 ? -7.775 -0.878 -8.280 1.00 94.31 191 LEU A N 1
ATOM 1335 C CA . LEU A 1 191 ? -7.996 -1.744 -9.428 1.00 94.31 191 LEU A CA 1
ATOM 1336 C C . LEU A 1 191 ? -7.052 -1.339 -10.551 1.0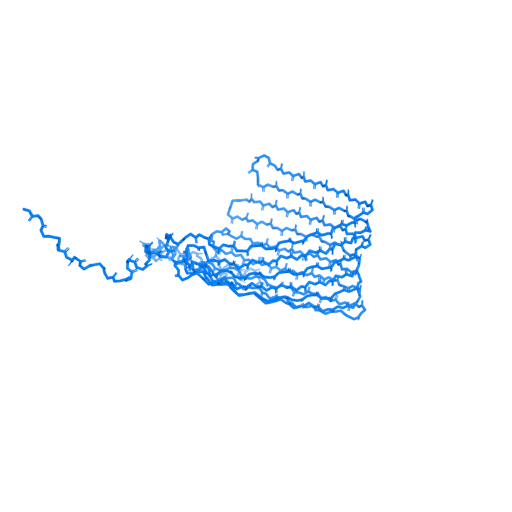0 94.31 191 LEU A C 1
ATOM 1338 O O . LEU A 1 191 ? -6.834 -0.154 -10.812 1.00 94.31 191 LEU A O 1
ATOM 1342 N N . GLY A 1 192 ? -6.504 -2.336 -11.229 1.00 89.75 192 GLY A N 1
ATOM 1343 C CA . GLY A 1 192 ? -5.647 -2.130 -12.379 1.00 89.75 192 GLY A CA 1
ATOM 1344 C C . GLY A 1 192 ? -5.609 -3.347 -13.279 1.00 89.75 192 GLY A C 1
ATOM 1345 O O . GLY A 1 192 ? -5.692 -4.488 -12.824 1.00 89.75 192 GLY A O 1
ATOM 1346 N N . ALA A 1 193 ? -5.463 -3.089 -14.567 1.00 92.00 193 ALA A N 1
ATOM 1347 C CA . ALA A 1 193 ? -5.215 -4.110 -15.563 1.00 92.00 193 ALA A CA 1
ATOM 1348 C C . ALA A 1 193 ? -4.339 -3.519 -16.668 1.00 92.00 193 ALA A C 1
ATOM 1350 O O . ALA A 1 193 ? -4.435 -2.330 -16.981 1.00 92.00 193 ALA A O 1
ATOM 1351 N N . ALA A 1 194 ? -3.502 -4.352 -17.275 1.00 88.94 194 ALA A N 1
ATOM 1352 C CA . ALA A 1 194 ? -2.777 -4.013 -18.489 1.00 88.94 194 ALA A CA 1
ATOM 1353 C C . ALA A 1 194 ? -2.751 -5.189 -19.456 1.00 88.94 194 ALA A C 1
ATOM 1355 O O . ALA A 1 194 ? -2.555 -6.338 -19.057 1.00 88.94 194 ALA A O 1
ATOM 1356 N N . LEU A 1 195 ? -2.906 -4.858 -20.736 1.00 86.94 195 LEU A N 1
ATOM 1357 C CA . LEU A 1 195 ? -2.586 -5.702 -21.878 1.00 86.94 195 LEU A CA 1
ATOM 1358 C C . LEU A 1 195 ? -1.907 -4.797 -22.913 1.00 86.94 195 LEU A C 1
ATOM 1360 O O . LEU A 1 195 ? -2.566 -4.052 -23.632 1.00 86.94 195 LEU A O 1
ATOM 1364 N N . GLY A 1 196 ? -0.576 -4.795 -22.925 1.00 89.69 196 GLY A N 1
ATOM 1365 C CA . GLY A 1 196 ? 0.220 -3.849 -23.708 1.00 89.69 196 GLY A CA 1
ATOM 1366 C C . GLY A 1 196 ? 0.471 -2.560 -22.933 1.00 89.69 196 GLY A C 1
ATOM 1367 O O . GLY A 1 196 ? 1.548 -2.403 -22.374 1.00 89.69 196 GLY A O 1
ATOM 1368 N N . ILE A 1 197 ? -0.512 -1.661 -22.860 1.00 88.75 197 ILE A N 1
ATOM 1369 C CA . ILE A 1 197 ? -0.461 -0.453 -22.021 1.00 88.75 197 ILE A CA 1
ATOM 1370 C C . ILE A 1 197 ? -1.712 -0.442 -21.148 1.00 88.75 197 ILE A C 1
ATOM 1372 O O . ILE A 1 197 ? -2.821 -0.627 -21.642 1.00 88.75 197 ILE A O 1
ATOM 1376 N N . GLY A 1 198 ? -1.539 -0.246 -19.849 1.00 88.19 198 GLY A N 1
ATOM 1377 C CA . GLY A 1 198 ? -2.634 -0.181 -18.895 1.00 88.19 198 GLY A CA 1
ATOM 1378 C C . GLY A 1 198 ? -2.357 0.805 -17.782 1.00 88.19 198 GLY A C 1
ATOM 1379 O O . GLY A 1 198 ? -1.332 1.487 -17.751 1.00 88.19 198 GLY A O 1
ATOM 1380 N N . PHE A 1 199 ? -3.297 0.882 -16.857 1.00 91.56 199 PHE A N 1
ATOM 1381 C CA . PHE A 1 199 ? -3.185 1.747 -15.701 1.00 91.56 199 PHE A CA 1
ATOM 1382 C C . PHE A 1 199 ? -3.798 1.071 -14.484 1.00 91.56 199 PHE A C 1
ATOM 1384 O O . PHE A 1 199 ? -4.676 0.209 -14.580 1.00 91.56 199 PHE A O 1
ATOM 1391 N N . LYS A 1 200 ? -3.327 1.494 -13.322 1.00 91.69 200 LYS A N 1
ATOM 1392 C CA . LYS A 1 200 ? -3.892 1.154 -12.029 1.00 91.69 200 LYS A CA 1
ATOM 1393 C C . LYS A 1 200 ? -4.227 2.444 -11.308 1.00 91.69 200 LYS A C 1
ATOM 1395 O O . LYS A 1 200 ? -3.405 3.357 -11.237 1.00 91.69 200 LYS A O 1
ATOM 1400 N N . ILE A 1 201 ? -5.441 2.508 -10.781 1.00 92.38 201 ILE A N 1
ATOM 1401 C CA . ILE A 1 201 ? -5.918 3.642 -9.996 1.00 92.38 201 ILE A CA 1
ATOM 1402 C C . ILE A 1 201 ? -6.289 3.124 -8.612 1.00 92.38 201 ILE A C 1
ATOM 1404 O O . ILE A 1 201 ? -6.931 2.081 -8.470 1.00 92.38 201 ILE A O 1
ATOM 1408 N N . GLY A 1 202 ? -5.851 3.855 -7.594 1.00 92.12 202 GLY A N 1
ATOM 1409 C CA . GLY A 1 202 ? -6.162 3.593 -6.199 1.00 92.12 202 GLY A CA 1
ATOM 1410 C C . GLY A 1 202 ? -6.748 4.823 -5.527 1.00 92.12 202 GLY A C 1
ATOM 1411 O O . GLY A 1 202 ? -6.236 5.930 -5.702 1.00 92.12 202 GLY A O 1
ATOM 1412 N N . PHE A 1 203 ? -7.799 4.611 -4.744 1.00 92.00 203 PHE A N 1
ATOM 1413 C CA . PHE A 1 203 ? -8.395 5.621 -3.881 1.00 92.00 203 PHE A CA 1
ATOM 1414 C C . PHE A 1 203 ? -8.261 5.194 -2.425 1.00 92.00 203 PHE A C 1
ATOM 1416 O O . PHE A 1 203 ? -8.505 4.039 -2.065 1.00 92.00 203 PHE A O 1
ATOM 1423 N N . ASP A 1 204 ? -7.902 6.160 -1.593 1.00 90.31 204 ASP A N 1
ATOM 1424 C CA . ASP A 1 204 ? -7.725 6.005 -0.161 1.00 90.31 204 ASP A CA 1
ATOM 1425 C C . ASP A 1 204 ? -8.570 7.048 0.566 1.00 90.31 204 ASP A C 1
ATOM 1427 O O . ASP A 1 204 ? -8.420 8.249 0.328 1.00 90.31 204 ASP A O 1
ATOM 1431 N N . VAL A 1 205 ? -9.416 6.596 1.487 1.00 88.31 205 VAL A N 1
ATOM 1432 C CA . VAL A 1 205 ? -10.200 7.464 2.369 1.00 88.31 205 VAL A CA 1
ATOM 1433 C C . VAL A 1 205 ? -9.977 7.022 3.811 1.00 88.31 205 VAL A C 1
ATOM 1435 O O . VAL A 1 205 ? -10.232 5.870 4.150 1.00 88.31 205 VAL A O 1
ATOM 1438 N N . ASP A 1 206 ? -9.516 7.938 4.661 1.00 88.94 206 ASP A N 1
ATOM 1439 C CA . ASP A 1 206 ? -9.380 7.779 6.114 1.00 88.94 206 ASP A CA 1
ATOM 1440 C C . ASP A 1 206 ? -10.220 8.869 6.799 1.00 88.94 206 ASP A C 1
ATOM 1442 O O . ASP A 1 206 ? -10.015 10.059 6.561 1.00 88.94 206 ASP A O 1
ATOM 1446 N N . ILE A 1 207 ? -11.179 8.475 7.639 1.00 84.56 207 ILE A N 1
ATOM 1447 C CA . ILE A 1 207 ? -12.066 9.381 8.378 1.00 84.56 207 ILE A CA 1
ATOM 1448 C C . ILE A 1 207 ? -12.061 8.997 9.857 1.00 84.56 207 ILE A C 1
ATOM 1450 O O . ILE A 1 207 ? -12.412 7.873 10.215 1.00 84.56 207 ILE A O 1
ATOM 1454 N N . ASN A 1 208 ? -11.744 9.943 10.744 1.00 83.25 208 ASN A N 1
ATOM 1455 C CA . ASN A 1 208 ? -11.802 9.734 12.192 1.00 83.25 208 ASN A CA 1
ATOM 1456 C C . ASN A 1 208 ? -13.075 10.329 12.815 1.00 83.25 208 ASN A C 1
ATOM 1458 O O . ASN A 1 208 ? -13.110 11.499 13.197 1.00 83.25 208 ASN A O 1
ATOM 1462 N N . PHE A 1 209 ? -14.119 9.515 12.977 1.00 76.12 209 PHE A N 1
ATOM 1463 C CA . PHE A 1 209 ? -15.409 9.962 13.511 1.00 76.12 209 PHE A CA 1
ATOM 1464 C C . PHE A 1 209 ? -15.355 10.365 14.988 1.00 76.12 209 PHE A C 1
ATOM 1466 O O . PHE A 1 209 ? -16.045 11.303 15.382 1.00 76.12 209 PHE A O 1
ATOM 1473 N N . GLY A 1 210 ? -14.531 9.699 15.806 1.00 72.25 210 GLY A N 1
ATOM 1474 C CA . GLY A 1 210 ? -14.432 9.990 17.243 1.00 72.25 210 GLY A CA 1
ATOM 1475 C C . GLY A 1 210 ? -13.909 11.402 17.510 1.00 72.25 210 GLY A C 1
ATOM 1476 O O . GLY A 1 210 ? -14.519 12.174 18.245 1.00 72.25 210 GLY A O 1
ATOM 1477 N N . LYS A 1 211 ? -12.832 11.785 16.819 1.00 69.00 211 LYS A N 1
ATOM 1478 C CA . LYS A 1 211 ? -12.232 13.120 16.955 1.00 69.00 211 LYS A CA 1
ATOM 1479 C C . LYS A 1 211 ? -13.078 14.220 16.312 1.00 69.00 211 LYS A C 1
ATOM 1481 O O . LYS A 1 211 ? -13.121 15.326 16.845 1.00 69.00 211 LYS A O 1
ATOM 1486 N N . ILE A 1 212 ? -13.788 13.925 15.219 1.00 65.19 212 ILE A N 1
ATOM 1487 C CA . ILE A 1 212 ? -14.763 14.860 14.632 1.00 65.19 212 ILE A CA 1
ATOM 1488 C C . ILE A 1 212 ? -15.909 15.112 15.621 1.00 65.19 212 ILE A C 1
ATOM 1490 O O . ILE A 1 212 ? -16.272 16.262 15.851 1.00 65.19 212 ILE A O 1
ATOM 1494 N N . ALA A 1 213 ? -16.441 14.067 16.259 1.00 63.22 213 ALA A N 1
ATOM 1495 C CA . ALA A 1 213 ? -17.503 14.203 17.253 1.00 63.22 213 ALA A CA 1
ATOM 1496 C C . ALA A 1 213 ? -17.044 14.964 18.509 1.00 63.22 213 ALA A C 1
ATOM 1498 O O . ALA A 1 213 ? -17.798 15.795 19.014 1.00 63.22 213 ALA A O 1
ATOM 1499 N N . ASP A 1 214 ? -15.814 14.741 18.981 1.00 67.94 214 ASP A N 1
ATOM 1500 C CA . ASP A 1 214 ? -15.236 15.481 20.112 1.00 67.94 214 ASP A CA 1
ATOM 1501 C C . ASP A 1 214 ? -14.974 16.952 19.767 1.00 67.94 214 ASP A C 1
ATOM 1503 O O . ASP A 1 214 ? -15.269 17.839 20.570 1.00 67.94 214 ASP A O 1
ATOM 1507 N N . ALA A 1 215 ? -14.490 17.244 18.556 1.00 62.22 215 ALA A N 1
ATOM 1508 C CA . ALA A 1 215 ? -14.347 18.616 18.074 1.00 62.22 215 ALA A CA 1
ATOM 1509 C C . ALA A 1 215 ? -15.712 19.315 17.969 1.00 62.22 215 ALA A C 1
ATOM 1511 O O . ALA A 1 215 ? -15.862 20.441 18.440 1.00 62.22 215 ALA A O 1
ATOM 1512 N N . VAL A 1 216 ? -16.734 18.635 17.439 1.00 61.03 216 VAL A N 1
ATOM 1513 C CA . VAL A 1 216 ? -18.103 19.168 17.364 1.00 61.03 216 VAL A CA 1
ATOM 1514 C C . VAL A 1 216 ? -18.692 19.370 18.762 1.00 61.03 216 VAL A C 1
ATOM 1516 O O . VAL A 1 216 ? -19.231 20.440 19.021 1.00 61.03 216 VAL A O 1
ATOM 1519 N N . LYS A 1 217 ? -18.544 18.430 19.704 1.00 58.12 217 LYS A N 1
ATOM 1520 C CA . LYS A 1 217 ? -19.009 18.605 21.096 1.00 58.12 217 LYS A CA 1
ATOM 1521 C C . LYS A 1 217 ? -18.315 19.765 21.815 1.00 58.12 217 LYS A C 1
ATOM 1523 O O . LYS A 1 217 ? -18.979 20.516 22.528 1.00 58.12 217 LYS A O 1
ATOM 1528 N N . ASN A 1 218 ? -17.013 19.950 21.596 1.00 55.91 218 ASN A N 1
ATOM 1529 C CA . ASN A 1 218 ? -16.259 21.059 22.185 1.00 55.91 218 ASN A CA 1
ATOM 1530 C C . ASN A 1 218 ? -16.626 22.416 21.559 1.00 55.91 218 ASN A C 1
ATOM 1532 O O . ASN A 1 218 ? -16.644 23.427 22.258 1.00 55.91 218 ASN A O 1
ATOM 1536 N N . VAL A 1 219 ? -16.990 22.452 20.273 1.00 54.44 219 VAL A N 1
ATOM 1537 C CA . VAL A 1 219 ? -17.460 23.673 19.590 1.00 54.44 219 VAL A CA 1
ATOM 1538 C C . VAL A 1 219 ? -18.932 23.983 19.908 1.00 54.44 219 VAL A C 1
ATOM 1540 O O . VAL A 1 219 ? -19.305 25.148 20.028 1.00 54.44 219 VAL A O 1
ATOM 1543 N N . VAL A 1 220 ? -19.767 22.968 20.146 1.00 49.56 220 VAL A N 1
ATOM 1544 C CA . VAL A 1 220 ? -21.203 23.115 20.464 1.00 49.56 220 VAL A CA 1
ATOM 1545 C C . VAL A 1 220 ? -21.462 23.710 21.860 1.00 49.56 220 VAL A C 1
ATOM 1547 O O . VAL A 1 220 ? -22.584 24.116 22.152 1.00 49.56 220 VAL A O 1
ATOM 1550 N N . SER A 1 221 ? -20.430 23.908 22.689 1.00 50.38 221 SER A N 1
ATOM 1551 C CA . SER A 1 221 ? -20.548 24.693 23.935 1.00 50.38 221 SER A CA 1
ATOM 1552 C C . SER A 1 221 ? -20.527 26.220 23.724 1.00 50.38 221 SER A C 1
ATOM 1554 O O . SER A 1 221 ? -20.657 26.973 24.688 1.00 50.38 221 SER A O 1
ATOM 1556 N N . LYS A 1 222 ? -20.410 26.707 22.479 1.00 52.31 222 LYS A N 1
ATOM 1557 C CA . LYS A 1 222 ? -20.684 28.108 22.110 1.00 52.31 222 LYS A CA 1
ATOM 1558 C C . LYS A 1 222 ? -21.719 28.149 20.984 1.00 52.31 222 LYS A C 1
ATOM 1560 O O . LYS A 1 222 ? -21.351 28.116 19.808 1.00 52.31 222 LYS A O 1
ATOM 1565 N N . PRO A 1 223 ? -23.020 28.186 21.305 1.00 49.81 223 PRO A N 1
ATOM 1566 C CA . PRO A 1 223 ? -24.034 28.208 20.272 1.00 49.81 223 PRO A CA 1
ATOM 1567 C C . PRO A 1 223 ? -24.044 29.592 19.590 1.00 49.81 223 PRO A C 1
ATOM 1569 O O . PRO A 1 223 ? -24.168 30.614 20.254 1.00 49.81 223 PRO A O 1
ATOM 1572 N N . ILE A 1 224 ? -23.965 29.586 18.250 1.00 45.97 224 ILE A N 1
ATOM 1573 C CA . ILE A 1 224 ? -24.621 30.532 17.311 1.00 45.97 224 ILE A CA 1
ATOM 1574 C C . ILE A 1 224 ? -23.778 31.614 16.580 1.00 45.97 224 ILE A C 1
ATOM 1576 O O . ILE A 1 224 ? -24.270 32.127 15.576 1.00 45.97 224 ILE A O 1
ATOM 1580 N N . GLU A 1 225 ? -22.503 31.895 16.884 1.00 53.75 225 GLU A N 1
ATOM 1581 C CA . GLU A 1 225 ? -21.751 32.910 16.087 1.00 53.75 225 GLU A CA 1
ATOM 1582 C C . GLU A 1 225 ? -20.866 32.353 14.951 1.00 53.75 225 GLU A C 1
ATOM 1584 O O . GLU A 1 225 ? -20.855 32.915 13.857 1.00 53.75 225 GLU A O 1
ATOM 1589 N N . VAL A 1 226 ? -20.215 31.196 15.117 1.00 51.06 226 VAL A N 1
ATOM 1590 C CA . VAL A 1 226 ? -19.204 30.704 14.146 1.00 51.06 226 VAL A CA 1
ATOM 1591 C C . VAL A 1 226 ? -19.809 30.208 12.819 1.00 51.06 226 VAL A C 1
ATOM 1593 O O . VAL A 1 226 ? -19.189 30.317 11.760 1.00 51.06 226 VAL A O 1
ATOM 1596 N N . ILE A 1 227 ? -21.051 29.713 12.832 1.00 50.47 227 ILE A N 1
ATOM 1597 C CA . ILE A 1 227 ? -21.714 29.201 11.617 1.00 50.47 227 ILE A CA 1
ATOM 1598 C C . ILE A 1 227 ? -22.009 30.339 10.616 1.00 50.47 227 ILE A C 1
ATOM 1600 O O . ILE A 1 227 ? -21.999 30.109 9.405 1.00 50.47 227 ILE A O 1
ATOM 1604 N N . LYS A 1 228 ? -22.186 31.587 11.083 1.00 51.16 228 LYS A N 1
ATOM 1605 C CA . LYS A 1 228 ? -22.393 32.749 10.197 1.00 51.16 228 LYS A CA 1
ATOM 1606 C C . LYS A 1 228 ? -21.129 33.153 9.427 1.00 51.16 228 LYS A C 1
ATOM 1608 O O . LYS A 1 228 ? -21.258 33.627 8.297 1.00 51.16 228 LYS A O 1
ATOM 1613 N N . ASP A 1 229 ? -19.936 32.917 9.972 1.00 55.09 229 ASP A N 1
ATOM 1614 C CA . ASP A 1 229 ? -18.673 33.312 9.330 1.00 55.09 229 ASP A CA 1
ATOM 1615 C C . ASP A 1 229 ? -18.165 32.279 8.317 1.00 55.09 229 ASP A C 1
ATOM 1617 O O . ASP A 1 229 ? -17.670 32.643 7.245 1.00 55.09 229 ASP A O 1
ATOM 1621 N N . VAL A 1 230 ? -18.382 30.986 8.580 1.00 54.12 230 VAL A N 1
ATOM 1622 C CA . VAL A 1 230 ? -18.087 29.922 7.604 1.00 54.12 230 VAL A CA 1
ATOM 1623 C C . VAL A 1 230 ? -19.055 29.991 6.418 1.00 54.12 230 VAL A C 1
ATOM 1625 O O . VAL A 1 230 ? -18.626 29.894 5.267 1.00 54.12 230 VAL A O 1
ATOM 1628 N N . GLY A 1 231 ? -20.341 30.273 6.668 1.00 50.38 231 GLY A N 1
ATOM 1629 C CA . GLY A 1 231 ? -21.329 30.494 5.606 1.00 50.38 231 GLY A CA 1
ATOM 1630 C C . GLY A 1 231 ? -20.994 31.691 4.705 1.00 50.38 231 GLY A C 1
ATOM 1631 O O . GLY A 1 231 ? -21.151 31.609 3.487 1.00 50.38 231 GLY A O 1
ATOM 1632 N N . LYS A 1 232 ? -20.455 32.782 5.270 1.00 54.34 232 LYS A N 1
ATOM 1633 C CA . LYS A 1 232 ? -19.998 33.947 4.491 1.00 54.34 232 LYS A CA 1
ATOM 1634 C C . LYS A 1 232 ? -18.720 33.682 3.695 1.00 54.34 232 LYS A C 1
ATOM 1636 O O . LYS A 1 232 ? -18.628 34.147 2.561 1.00 54.34 232 LYS A O 1
ATOM 1641 N N . SER A 1 233 ? -17.760 32.931 4.239 1.00 53.22 233 SER A N 1
ATOM 1642 C CA . SER A 1 233 ? -16.527 32.590 3.510 1.00 53.22 233 SER A CA 1
ATOM 1643 C C . SER A 1 233 ? -16.787 31.637 2.343 1.00 53.22 233 SER A C 1
ATOM 1645 O O . SER A 1 233 ? -16.268 31.863 1.252 1.00 53.22 233 SER A O 1
ATOM 1647 N N . ILE A 1 234 ? -17.653 30.634 2.522 1.00 55.69 234 ILE A N 1
ATOM 1648 C CA . ILE A 1 234 ? -18.049 29.722 1.437 1.00 55.69 234 ILE A CA 1
ATOM 1649 C C . ILE A 1 234 ? -18.882 30.470 0.384 1.00 55.69 234 ILE A C 1
ATOM 1651 O O . ILE A 1 234 ? -18.628 30.328 -0.810 1.00 55.69 234 ILE A O 1
ATOM 1655 N N . GLY A 1 235 ? -19.809 31.340 0.800 1.00 59.50 235 GLY A N 1
ATOM 1656 C CA . GLY A 1 235 ? -20.599 32.163 -0.123 1.00 59.50 235 GLY A CA 1
ATOM 1657 C C . GLY A 1 235 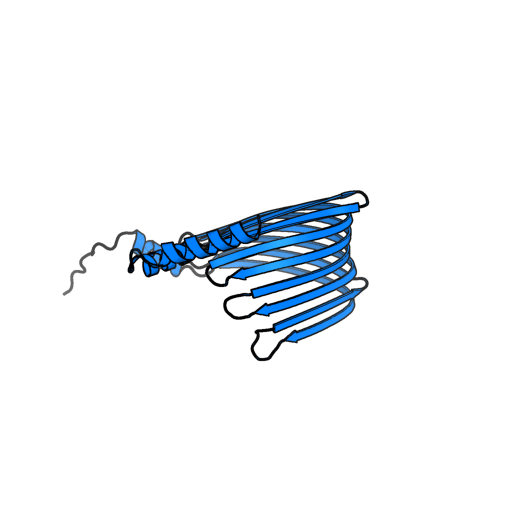? -19.757 33.136 -0.958 1.00 59.50 235 GLY A C 1
ATOM 1658 O O . GLY A 1 235 ? -19.977 33.265 -2.160 1.00 59.50 235 GLY A O 1
ATOM 1659 N N . ASN A 1 236 ? -18.750 33.780 -0.359 1.00 60.38 236 ASN A N 1
ATOM 1660 C CA . ASN A 1 236 ? -17.837 34.671 -1.084 1.00 60.38 236 ASN A CA 1
ATOM 1661 C C . ASN A 1 236 ? -16.861 33.923 -1.996 1.00 60.38 236 ASN A C 1
ATOM 1663 O O . ASN A 1 236 ? -16.467 34.469 -3.025 1.00 60.38 236 ASN A O 1
ATOM 1667 N N . PHE A 1 237 ? -16.477 32.694 -1.646 1.00 58.88 237 PHE A N 1
ATOM 1668 C CA . PHE A 1 237 ? -15.651 31.858 -2.515 1.00 58.88 237 PHE A CA 1
ATOM 1669 C C . PHE A 1 237 ? -16.434 31.414 -3.758 1.00 58.88 237 PHE A C 1
ATOM 1671 O O . PHE A 1 237 ? -15.947 31.570 -4.873 1.00 58.88 237 PHE A O 1
ATOM 1678 N N . PHE A 1 238 ? -17.688 30.975 -3.591 1.00 57.66 238 PHE A N 1
ATOM 1679 C CA . PHE A 1 238 ? -18.551 30.604 -4.720 1.00 57.66 238 PHE A CA 1
ATOM 1680 C C . PHE A 1 238 ? -18.899 31.790 -5.626 1.00 57.66 238 PHE A C 1
ATOM 1682 O O . PHE A 1 238 ? -18.904 31.639 -6.842 1.00 57.66 238 PHE A O 1
ATOM 1689 N N . LYS A 1 239 ? -19.109 32.984 -5.062 1.00 57.16 239 LYS A N 1
ATOM 1690 C CA . LYS A 1 239 ? -19.401 34.208 -5.829 1.00 57.16 239 LYS A CA 1
ATOM 1691 C C . LYS A 1 239 ? -18.178 34.828 -6.526 1.00 57.16 239 LYS A C 1
ATOM 1693 O O . LYS A 1 239 ? -18.323 35.783 -7.274 1.00 57.16 239 LYS A O 1
ATOM 1698 N N . LYS A 1 240 ? -16.965 34.349 -6.232 1.00 50.16 240 LYS A N 1
ATOM 1699 C CA . LYS A 1 240 ? -15.742 34.706 -6.974 1.00 50.16 240 LYS A CA 1
ATOM 1700 C C . LYS A 1 240 ? -15.411 33.707 -8.083 1.00 50.16 240 LYS A C 1
ATOM 1702 O O . LYS A 1 240 ? -14.558 34.012 -8.911 1.00 50.16 240 LYS A O 1
ATOM 1707 N N . LEU A 1 241 ? -16.028 32.526 -8.061 1.00 45.84 241 LEU A N 1
ATOM 1708 C CA . LEU A 1 241 ? -15.788 31.448 -9.020 1.00 45.84 241 LEU A CA 1
ATOM 1709 C C . LEU A 1 241 ? -16.836 31.406 -10.153 1.00 45.84 241 LEU A C 1
ATOM 1711 O O . LEU A 1 241 ? -16.598 30.739 -11.156 1.00 45.84 241 LEU A O 1
ATOM 1715 N N . PHE A 1 242 ? -17.961 32.108 -9.987 1.00 39.84 242 PHE A N 1
ATOM 1716 C CA . PHE A 1 242 ? -19.034 32.338 -10.964 1.00 39.84 242 PHE A CA 1
ATOM 1717 C C . PHE A 1 242 ? -19.292 33.838 -11.094 1.00 39.84 242 PHE A C 1
ATOM 1719 O O . PHE A 1 242 ? -19.614 34.277 -12.218 1.00 39.84 242 PHE A O 1
#

pLDDT: mean 76.27, std 16.95, range [30.7, 94.62]

Radius of gyration: 23.96 Å; chains: 1; bounding box: 48×53×84 Å

Foldseek 3Di:
DDDDDPDDPDPVVVVLVVLQPPPKPKDKDKDKDKDFPDKDKDKDADPVRQKIKIKMKTAFMWMWMWMWMFIRHSNKTKTKIKTKTWGWHIKIKMWIWGHPPQKIKIKIKIKTATWMWMWIWIFIDHPSQFKTKTKTKIKTWHGIKIKIKIKIGRPQFWIKIKIKMKGAGFMWIWMWMWMDGNQKTKTKTKTWGDDRIIMIIMIITIGRRVVVVVVVVVVPVDPDDPVVVVVVVVVVVVVVVD

Sequence (242 aa):
MFTPKLGDKGAAGLLGTALRNLPAITKEGNFEASASVFSAEGSVSDPSGRASAWGRVAVLEADVSGSGSVGIEGGALRARGEVKAEATLVEAEGRAQVDLGILKAEAEGKGYVGVQAKANGELTIDPLNGVYKAQVGGEAFAGAKVGGRAAVSLGEFGGAGVKAEAWAGVGVSGRAEASLEKGRFKARFELGAALGIGFKIGFDVDINFGKIADAVKNVVSKPIEVIKDVGKSIGNFFKKLF

Organism: Stigmatella aurantiaca (strain DW4/3-1) (NCBI:txid378806)